Protein AF-A0A6C0HI43-F1 (afdb_monomer_lite)

Radius of gyration: 35.62 Å; chains: 1; bounding box: 71×41×95 Å

Sequence (185 aa):
MAVFVTTENQVILWRMLQQHPQFYNMEFSQKNELFRKTIEAIYFENEHVQLNYQQLIELNKKTIRGILDRVIQPMNKIVVESSEDRSVREFREREEVYQKMTKKPDLPDAKKMFEEPVVDDDVITNMEERLLQYQSQRSLDISNIEIQQNQHNQDKNQNQSMVEEMMKKIQELEQRVAALETNLN

Foldseek 3Di:
DDDLPDPVNLVVLLVVQCVDPLLVPDDPVVNVVLLVVLSVVLCVVCVDDPDDPVRSVVSSVVSSVVSVCVSPVVVPPPPPDDPVRVVVVVVVVVVVVVCVVPDDPPDDDPCVVPDDPPDPPDDPPCPVVVVVVVVVVVVVVVVVVVVVVVVVVVVVVVVVVVVVVVVVVVVVVVVVVVVVVVVVD

Secondary structure (DSSP, 8-state):
-B-TT-HHHHHHHHHHHHTSHHHHTS-HHHHHHHHHHHHHHHHHHTTT--B-HHHHHHHHHHHHHHHHHHHHGGGG------HHHHHHHHHHHHHHHHHHHHSPP----HHHHH------S---TTHHHHHHHHHHHHHHHHHHHHHHHHHHHHHHHHHHHHHHHHHHHHHHHHHHHHHHHHT--

Structure (mmCIF, N/CA/C/O backbone):
data_AF-A0A6C0HI43-F1
#
_entry.id   AF-A0A6C0HI43-F1
#
loop_
_atom_site.group_PDB
_atom_site.id
_atom_site.type_symbol
_atom_site.label_atom_id
_atom_site.label_alt_id
_atom_site.label_comp_id
_atom_site.label_asym_id
_atom_site.label_entity_id
_atom_site.label_seq_id
_atom_site.pdbx_PDB_ins_code
_atom_site.Cartn_x
_atom_site.Cartn_y
_atom_site.Cartn_z
_atom_site.occupancy
_atom_site.B_iso_or_equiv
_atom_site.auth_seq_id
_atom_site.auth_comp_id
_atom_site.auth_asym_id
_atom_site.auth_atom_id
_atom_site.pdbx_PDB_model_num
ATOM 1 N N . MET A 1 1 ? -36.933 10.613 18.707 1.00 52.09 1 MET A N 1
ATOM 2 C CA . MET A 1 1 ? -35.935 9.601 19.118 1.00 52.09 1 MET A CA 1
ATOM 3 C C . MET A 1 1 ? -35.391 8.975 17.854 1.00 52.09 1 MET A C 1
ATOM 5 O O . MET A 1 1 ? -36.195 8.650 16.989 1.00 52.09 1 MET A O 1
ATOM 9 N N . ALA A 1 2 ? -34.071 8.899 17.699 1.00 58.28 2 ALA A N 1
ATOM 10 C CA . ALA A 1 2 ? -33.460 8.384 16.479 1.00 58.28 2 ALA A CA 1
ATOM 11 C C . ALA A 1 2 ? -32.896 6.983 16.733 1.00 58.28 2 ALA A C 1
ATOM 13 O O . ALA A 1 2 ? -32.258 6.744 17.756 1.00 58.28 2 ALA A O 1
ATOM 14 N N . VAL A 1 3 ? -33.154 6.061 15.809 1.00 67.19 3 VAL A N 1
ATOM 15 C CA . VAL A 1 3 ? -32.629 4.693 15.860 1.00 67.19 3 VAL A CA 1
ATOM 16 C C . VAL A 1 3 ? -31.458 4.596 14.888 1.00 67.19 3 VAL A C 1
ATOM 18 O O . VAL A 1 3 ? -31.553 5.041 13.741 1.00 67.19 3 VAL A O 1
ATOM 21 N N . PHE A 1 4 ? -30.354 4.001 15.339 1.00 68.88 4 PHE A N 1
ATOM 22 C CA . PHE A 1 4 ? -29.120 3.878 14.559 1.00 68.88 4 PHE A CA 1
ATOM 23 C C . PHE A 1 4 ? -29.308 3.112 13.236 1.00 68.88 4 PHE A C 1
ATOM 25 O O . PHE A 1 4 ? -28.716 3.470 12.220 1.00 68.88 4 PHE A O 1
ATOM 32 N N . VAL A 1 5 ? -30.198 2.116 13.222 1.00 70.31 5 VAL A N 1
ATOM 33 C CA . VAL A 1 5 ? -30.453 1.220 12.076 1.00 70.31 5 VAL A CA 1
ATOM 34 C C . VAL A 1 5 ? -31.495 1.780 11.097 1.00 70.31 5 VAL A C 1
ATOM 36 O O . VAL A 1 5 ? -31.960 1.074 10.211 1.00 70.31 5 VAL A O 1
ATOM 39 N N . THR A 1 6 ? -31.882 3.051 11.204 1.00 80.12 6 THR A N 1
ATOM 40 C CA . THR A 1 6 ? -32.793 3.644 10.211 1.00 80.12 6 THR A CA 1
ATOM 41 C C . THR A 1 6 ? -32.180 3.629 8.810 1.00 80.12 6 THR A C 1
ATOM 43 O O . THR A 1 6 ? -30.989 3.886 8.630 1.00 80.12 6 THR A O 1
ATOM 46 N N . THR A 1 7 ? -33.007 3.358 7.797 1.00 81.38 7 THR A N 1
ATOM 47 C CA . THR A 1 7 ? -32.584 3.331 6.387 1.00 81.38 7 THR A CA 1
ATOM 48 C C . THR A 1 7 ? -31.938 4.652 5.972 1.00 81.38 7 THR A C 1
ATOM 50 O O . THR A 1 7 ? -30.924 4.657 5.283 1.00 81.38 7 THR A O 1
ATOM 53 N N . GLU A 1 8 ? -32.473 5.774 6.451 1.00 83.38 8 GLU A N 1
ATOM 54 C CA . GLU A 1 8 ? -31.925 7.108 6.201 1.00 83.38 8 GLU A CA 1
ATOM 55 C C . GLU A 1 8 ? -30.497 7.258 6.747 1.00 83.38 8 GLU A C 1
ATOM 57 O O . GLU A 1 8 ? -29.595 7.679 6.022 1.00 83.38 8 GLU A O 1
ATOM 62 N N . ASN A 1 9 ? -30.254 6.824 7.989 1.00 83.69 9 ASN A N 1
ATOM 63 C CA . ASN A 1 9 ? -28.929 6.879 8.598 1.00 83.69 9 ASN A CA 1
ATOM 64 C C . ASN A 1 9 ? -27.923 5.970 7.875 1.00 83.69 9 ASN A C 1
ATOM 66 O O . ASN A 1 9 ? -26.792 6.374 7.611 1.00 83.69 9 ASN A O 1
ATOM 70 N N . GLN A 1 10 ? -28.343 4.765 7.484 1.00 84.25 10 GLN A N 1
ATOM 71 C CA . GLN A 1 10 ? -27.493 3.843 6.727 1.00 84.25 10 GLN A CA 1
ATOM 72 C C . GLN A 1 10 ? -27.122 4.392 5.345 1.00 84.25 10 GLN A C 1
ATOM 74 O O . GLN A 1 10 ? -25.977 4.247 4.922 1.00 84.25 10 GLN A O 1
ATOM 79 N N . VAL A 1 11 ? -28.049 5.069 4.659 1.00 86.81 11 VAL A N 1
ATOM 80 C CA . VAL A 1 11 ? -27.774 5.731 3.373 1.00 86.81 11 VAL A CA 1
ATOM 81 C C . VAL A 1 11 ? -26.767 6.869 3.545 1.00 86.81 11 VAL A C 1
ATOM 83 O O . VAL A 1 11 ? -25.867 7.019 2.716 1.00 86.81 11 VAL A O 1
ATOM 86 N N . ILE A 1 12 ? -26.877 7.647 4.626 1.00 87.75 12 ILE A N 1
ATOM 87 C CA . ILE A 1 12 ? -25.911 8.702 4.954 1.00 87.75 12 ILE A CA 1
ATOM 88 C C . ILE A 1 12 ? -24.525 8.098 5.199 1.00 87.75 12 ILE A C 1
ATOM 90 O O . ILE A 1 12 ? -23.555 8.542 4.586 1.00 87.75 12 ILE A O 1
ATOM 94 N N . LEU A 1 13 ? -24.434 7.062 6.037 1.00 87.44 13 LEU A N 1
ATOM 95 C CA . LEU A 1 13 ? -23.182 6.358 6.322 1.00 87.44 13 LEU A CA 1
ATOM 96 C C . LEU A 1 13 ? -22.557 5.783 5.051 1.00 87.44 13 LEU A C 1
ATOM 98 O O . LEU A 1 13 ? -21.366 5.968 4.807 1.00 87.44 13 LEU A O 1
ATOM 102 N N . TRP A 1 14 ? -23.368 5.145 4.209 1.00 88.62 14 TRP A N 1
ATOM 103 C CA . TRP A 1 14 ? -22.923 4.605 2.932 1.00 88.62 14 TRP A CA 1
ATOM 104 C C . TRP A 1 14 ? -22.370 5.705 2.024 1.00 88.62 14 TRP A C 1
ATOM 106 O O . TRP A 1 14 ? -21.266 5.577 1.504 1.00 88.62 14 TRP A O 1
ATOM 116 N N . ARG A 1 15 ? -23.086 6.827 1.878 1.00 88.94 15 ARG A N 1
ATOM 117 C CA . ARG A 1 15 ? -22.625 7.970 1.077 1.00 88.94 15 ARG A CA 1
ATOM 118 C C . ARG A 1 15 ? -21.325 8.563 1.625 1.00 88.94 15 ARG A C 1
ATOM 120 O O . ARG A 1 15 ? -20.444 8.878 0.832 1.00 88.94 15 ARG A O 1
ATOM 127 N N . MET A 1 16 ? -21.193 8.699 2.945 1.00 86.44 16 MET A N 1
ATOM 128 C CA . MET A 1 16 ? -19.971 9.205 3.582 1.00 86.44 16 MET A CA 1
ATOM 129 C C . MET A 1 16 ? -18.777 8.280 3.330 1.00 86.44 16 MET A C 1
ATOM 131 O O . MET A 1 16 ? -17.695 8.749 2.997 1.00 86.44 16 MET A O 1
ATOM 135 N N . LEU A 1 17 ? -18.969 6.963 3.408 1.00 86.81 17 LEU A N 1
ATOM 136 C CA . LEU A 1 17 ? -17.907 5.998 3.118 1.00 86.81 17 LEU A CA 1
ATOM 137 C C . LEU A 1 17 ? -17.462 6.047 1.654 1.00 86.81 17 LEU A C 1
ATOM 139 O O . LEU A 1 17 ? -16.269 5.973 1.381 1.00 86.81 17 LEU A O 1
ATOM 143 N N . GLN A 1 18 ? -18.390 6.242 0.714 1.00 86.19 18 GLN A N 1
ATOM 144 C CA . GLN A 1 18 ? -18.070 6.371 -0.715 1.00 86.19 18 GLN A CA 1
ATOM 145 C C . GLN A 1 18 ? -17.223 7.613 -1.042 1.00 86.19 18 GLN A C 1
ATOM 147 O O . GLN A 1 18 ? -16.586 7.644 -2.090 1.00 86.19 18 GLN A O 1
ATOM 152 N N . GLN A 1 19 ? -17.179 8.623 -0.165 1.00 87.12 19 GLN A N 1
ATOM 153 C CA . GLN A 1 19 ? -16.298 9.786 -0.339 1.00 87.12 19 GLN A CA 1
ATOM 154 C C . GLN A 1 19 ? -14.826 9.465 -0.044 1.00 87.12 19 GLN A C 1
ATOM 156 O O . GLN A 1 19 ? -13.944 10.215 -0.457 1.00 87.12 19 GLN A O 1
ATOM 161 N N . HIS A 1 20 ? -14.537 8.359 0.650 1.00 84.25 20 HIS A N 1
ATOM 162 C CA . HIS A 1 20 ? -13.168 7.953 0.944 1.00 84.25 20 HIS A CA 1
ATOM 163 C C . HIS A 1 20 ? -12.569 7.149 -0.224 1.00 84.25 20 HIS A C 1
ATOM 165 O O . HIS A 1 20 ? -13.087 6.075 -0.539 1.00 84.25 20 HIS A O 1
ATOM 171 N N . PRO A 1 21 ? -11.441 7.584 -0.826 1.00 81.31 21 PRO A N 1
ATOM 172 C CA . PRO A 1 21 ? -10.869 6.942 -2.018 1.00 81.31 21 PRO A CA 1
ATOM 173 C C . PRO A 1 21 ? -10.561 5.451 -1.834 1.00 81.31 21 PRO A C 1
ATOM 175 O O . PRO A 1 21 ? -10.801 4.639 -2.722 1.00 81.31 21 PRO A O 1
ATOM 178 N N . GLN A 1 22 ? -10.065 5.075 -0.654 1.00 78.69 22 GLN A N 1
ATOM 179 C CA . GLN A 1 22 ? -9.714 3.690 -0.332 1.00 78.69 22 GLN A CA 1
ATOM 180 C C . GLN A 1 22 ? -10.943 2.781 -0.242 1.00 78.69 22 GLN A C 1
ATOM 182 O O . GLN A 1 22 ? -10.886 1.623 -0.646 1.00 78.69 22 GLN A O 1
ATOM 187 N N . PHE A 1 23 ? -12.066 3.313 0.246 1.00 83.44 23 PHE A N 1
ATOM 188 C CA . PHE A 1 23 ? -13.328 2.587 0.256 1.00 83.44 23 PHE A CA 1
ATOM 189 C C . PHE A 1 23 ? -13.935 2.558 -1.149 1.00 83.44 23 PHE A C 1
ATOM 191 O O . PHE A 1 23 ? -14.381 1.505 -1.583 1.00 83.44 23 PHE A O 1
ATOM 198 N N . TYR A 1 24 ? -13.891 3.665 -1.900 1.00 83.69 24 TYR A N 1
ATOM 199 C CA . TYR A 1 24 ? -14.420 3.758 -3.266 1.00 83.69 24 TYR A CA 1
ATOM 200 C C . TYR A 1 24 ? -13.747 2.792 -4.253 1.00 83.69 24 TYR A C 1
ATOM 202 O O . TYR A 1 24 ? -14.429 2.215 -5.097 1.00 83.69 24 TYR A O 1
ATOM 210 N N . ASN A 1 25 ? -12.443 2.551 -4.127 1.00 83.19 25 ASN A N 1
ATOM 211 C CA . ASN A 1 25 ? -11.703 1.679 -5.047 1.00 83.19 25 ASN A CA 1
ATOM 212 C C . ASN A 1 25 ? -11.914 0.172 -4.798 1.00 83.19 25 ASN A C 1
ATOM 214 O O . ASN A 1 25 ? -11.452 -0.649 -5.585 1.00 83.19 25 ASN A O 1
ATOM 218 N N . MET A 1 26 ? -12.604 -0.206 -3.720 1.00 79.50 26 MET A N 1
ATOM 219 C CA . MET A 1 26 ? -12.852 -1.605 -3.365 1.00 79.50 26 MET A CA 1
ATOM 220 C C . MET A 1 26 ? -13.967 -2.240 -4.220 1.00 79.50 26 MET A C 1
ATOM 222 O O . MET A 1 26 ? -14.862 -1.556 -4.727 1.00 79.50 26 MET A O 1
ATOM 226 N N . GLU A 1 27 ? -13.943 -3.563 -4.368 1.00 86.88 27 GLU A N 1
ATOM 227 C CA . GLU A 1 27 ? -14.982 -4.320 -5.072 1.00 86.88 27 GLU A CA 1
ATOM 228 C C . GLU A 1 27 ? -16.333 -4.247 -4.320 1.00 86.88 27 GLU A C 1
ATOM 230 O O . GLU A 1 27 ? -16.389 -4.084 -3.097 1.00 86.88 27 GLU A O 1
ATOM 235 N N . PHE A 1 28 ? -17.449 -4.271 -5.057 1.00 83.31 28 PHE A N 1
ATOM 236 C CA . PHE A 1 28 ? -18.779 -4.001 -4.498 1.00 83.31 28 PHE A CA 1
ATOM 237 C C . PHE A 1 28 ? -19.224 -5.053 -3.472 1.00 83.31 28 PHE A C 1
ATOM 239 O O . PHE A 1 28 ? -19.821 -4.686 -2.455 1.00 83.31 28 PHE A O 1
ATOM 246 N N . SER A 1 29 ? -18.909 -6.333 -3.689 1.00 82.19 29 SER A N 1
ATOM 247 C CA . SER A 1 29 ? -19.201 -7.395 -2.721 1.00 82.19 29 SER A CA 1
ATOM 248 C C . SER A 1 29 ? -18.448 -7.167 -1.409 1.00 82.19 29 SER A C 1
ATOM 250 O O . SER A 1 29 ? -19.057 -7.195 -0.338 1.00 82.19 29 SER A O 1
ATOM 252 N N . GLN A 1 30 ? -17.156 -6.837 -1.480 1.00 82.69 30 GLN A N 1
ATOM 253 C CA . GLN A 1 30 ? -16.332 -6.553 -0.297 1.00 82.69 30 GLN A CA 1
ATOM 254 C C . GLN A 1 30 ? -16.825 -5.330 0.496 1.00 82.69 30 GLN A C 1
ATOM 256 O O . GLN A 1 30 ? -16.916 -5.383 1.725 1.00 82.69 30 GLN A O 1
ATOM 261 N N . LYS A 1 31 ? -17.214 -4.247 -0.192 1.00 86.75 31 LYS A N 1
ATOM 262 C CA . LYS A 1 31 ? -17.802 -3.046 0.435 1.00 86.75 31 LYS A CA 1
ATOM 263 C C . LYS A 1 31 ? -19.064 -3.376 1.227 1.00 86.75 31 LYS A C 1
ATOM 265 O O . LYS A 1 31 ? -19.203 -2.951 2.375 1.00 86.75 31 LYS A O 1
ATOM 270 N N . ASN A 1 32 ? -19.983 -4.123 0.612 1.00 86.50 32 ASN A N 1
ATOM 271 C CA . ASN A 1 32 ? -21.242 -4.509 1.246 1.00 86.50 32 ASN A CA 1
ATOM 272 C C . ASN A 1 32 ? -21.014 -5.427 2.440 1.00 86.50 32 ASN A C 1
ATOM 274 O O . ASN A 1 32 ? -21.642 -5.241 3.479 1.00 86.50 32 ASN A O 1
ATOM 278 N N . GLU A 1 33 ? -20.111 -6.397 2.311 1.00 86.69 33 GLU A N 1
ATOM 279 C CA . GLU A 1 33 ? -19.804 -7.324 3.393 1.00 86.69 33 GLU A CA 1
ATOM 280 C C . GLU A 1 33 ? -19.195 -6.594 4.600 1.00 86.69 33 GLU A C 1
ATOM 282 O O . GLU A 1 33 ? -19.649 -6.788 5.730 1.00 86.69 33 GLU A O 1
ATOM 287 N N . LEU A 1 34 ? -18.224 -5.702 4.370 1.00 85.94 34 LEU A N 1
ATOM 288 C CA . LEU A 1 34 ? -17.606 -4.892 5.424 1.00 85.94 34 LEU A CA 1
ATOM 289 C C . LEU A 1 34 ? -18.609 -3.963 6.100 1.00 85.94 34 LEU A C 1
ATOM 291 O O . LEU A 1 34 ? -18.644 -3.886 7.331 1.00 85.94 34 LEU A O 1
ATOM 295 N N . PHE A 1 35 ? -19.425 -3.268 5.310 1.00 89.12 35 PHE A N 1
ATOM 296 C CA . PHE A 1 35 ? -20.447 -2.377 5.837 1.00 89.12 35 PHE A CA 1
ATOM 297 C C . PHE A 1 35 ? -21.464 -3.149 6.674 1.00 89.12 35 PHE A C 1
ATOM 299 O O . PHE A 1 35 ? -21.677 -2.808 7.835 1.00 89.12 35 PHE A O 1
ATOM 306 N N . ARG A 1 36 ? -22.014 -4.245 6.134 1.00 87.75 36 ARG A N 1
ATOM 307 C CA . ARG A 1 36 ? -22.979 -5.097 6.834 1.00 87.75 36 ARG A CA 1
ATOM 308 C C . ARG A 1 36 ? -22.413 -5.611 8.154 1.00 87.75 36 ARG A C 1
ATOM 310 O O . ARG A 1 36 ? -23.020 -5.368 9.189 1.00 87.75 36 ARG A O 1
ATOM 317 N N . LYS A 1 37 ? -21.235 -6.246 8.136 1.00 87.00 37 LYS A N 1
ATOM 318 C CA . LYS A 1 37 ? -20.588 -6.787 9.345 1.00 87.00 37 LYS A CA 1
ATOM 319 C C . LYS A 1 37 ? -20.340 -5.716 10.405 1.00 87.00 37 LYS A C 1
ATOM 321 O O . LYS A 1 37 ? -20.416 -5.993 11.597 1.00 87.00 37 LYS A O 1
ATOM 326 N N . THR A 1 38 ? -20.001 -4.499 9.985 1.00 84.69 38 THR A N 1
ATOM 327 C CA . THR A 1 38 ? -19.673 -3.418 10.921 1.00 84.69 38 THR A CA 1
ATOM 328 C C . THR A 1 38 ? -20.926 -2.777 11.511 1.00 84.69 38 THR A C 1
ATOM 330 O O . THR A 1 38 ? -20.965 -2.534 12.712 1.00 84.69 38 THR A O 1
ATOM 333 N N . ILE A 1 39 ? -21.969 -2.569 10.703 1.00 84.75 39 ILE A N 1
ATOM 334 C CA . ILE A 1 39 ? -23.280 -2.109 11.185 1.00 84.75 39 ILE A CA 1
ATOM 335 C C . ILE A 1 39 ? -23.901 -3.139 12.127 1.00 84.75 39 ILE A C 1
ATOM 337 O O . ILE A 1 39 ? -24.409 -2.762 13.176 1.00 84.75 39 ILE A O 1
ATOM 341 N N . GLU A 1 40 ? -23.821 -4.424 11.785 1.00 85.31 40 GLU A N 1
ATOM 342 C CA . GLU A 1 40 ? -24.324 -5.527 12.604 1.00 85.31 40 GLU A CA 1
ATOM 343 C C . GLU A 1 40 ? -23.612 -5.586 13.963 1.00 85.31 40 GLU A C 1
ATOM 345 O O . GLU A 1 40 ? -24.272 -5.596 14.998 1.00 85.31 40 GLU A O 1
ATOM 350 N N . ALA A 1 41 ? -22.277 -5.499 13.983 1.00 84.31 41 ALA A N 1
ATOM 351 C CA . ALA A 1 41 ? -21.510 -5.440 15.229 1.00 84.31 41 ALA A CA 1
ATOM 352 C C . ALA A 1 41 ? -21.905 -4.241 16.110 1.00 84.31 41 ALA A C 1
ATOM 354 O O . ALA A 1 41 ? -22.135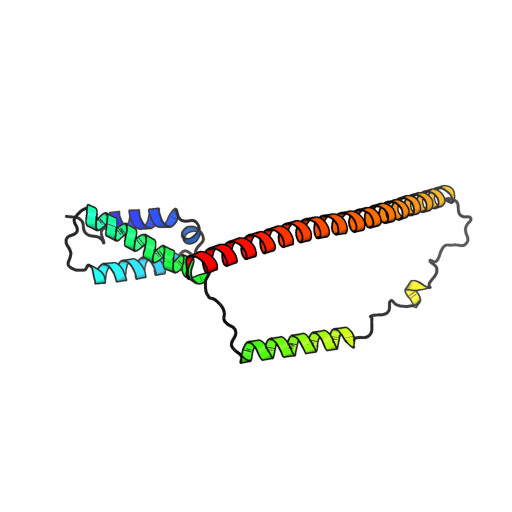 -4.390 17.307 1.00 84.31 41 ALA A O 1
ATOM 355 N N . ILE A 1 42 ? -22.030 -3.052 15.517 1.00 82.06 42 ILE A N 1
ATOM 356 C CA . ILE A 1 42 ? -22.371 -1.830 16.257 1.00 82.06 42 ILE A CA 1
ATOM 357 C C . ILE A 1 42 ? -23.830 -1.845 16.722 1.00 82.06 42 ILE A C 1
ATOM 359 O O . ILE A 1 42 ? -24.141 -1.296 17.778 1.00 82.06 42 ILE A O 1
ATOM 363 N N . TYR A 1 43 ? -24.720 -2.486 15.967 1.00 81.81 43 TYR A N 1
ATOM 364 C CA . TYR A 1 43 ? -26.101 -2.688 16.374 1.00 81.81 43 TYR A CA 1
ATOM 365 C C . TYR A 1 43 ? -26.199 -3.592 17.602 1.00 81.81 43 TYR A C 1
ATOM 367 O O . TYR A 1 43 ? -26.826 -3.183 18.575 1.00 81.81 43 TYR A O 1
ATOM 375 N N . PHE A 1 44 ? -25.526 -4.747 17.603 1.00 79.31 44 PHE A N 1
ATOM 376 C CA . PHE A 1 44 ? -25.483 -5.629 18.774 1.00 79.31 44 PHE A CA 1
ATOM 377 C C . PHE A 1 44 ? -24.862 -4.942 19.998 1.00 79.31 44 PHE A C 1
ATOM 379 O O . PHE A 1 44 ? -25.333 -5.119 21.116 1.00 79.31 44 PHE A O 1
ATOM 386 N N . GLU A 1 45 ? -23.853 -4.086 19.802 1.00 79.19 45 GLU A N 1
ATOM 387 C CA . GLU A 1 45 ? -23.283 -3.278 20.891 1.00 79.19 45 GLU A CA 1
ATOM 388 C C . GLU A 1 45 ? -24.276 -2.254 21.483 1.00 79.19 45 GLU A C 1
ATOM 390 O O . GLU A 1 45 ? -24.081 -1.806 22.612 1.00 79.19 45 GLU A O 1
ATOM 395 N N . ASN A 1 46 ? -25.316 -1.847 20.743 1.00 74.00 46 ASN A N 1
ATOM 396 C CA . ASN A 1 46 ? -26.196 -0.723 21.097 1.00 74.00 46 ASN A CA 1
ATOM 397 C C . ASN A 1 46 ? -27.697 -1.066 21.023 1.00 74.00 46 ASN A C 1
ATOM 399 O O . ASN A 1 46 ? -28.531 -0.163 20.919 1.00 74.00 46 ASN A O 1
ATOM 403 N N . GLU A 1 47 ? -28.052 -2.351 21.105 1.00 66.25 47 GLU A N 1
ATOM 404 C CA . GLU A 1 47 ? -29.387 -2.905 20.809 1.00 66.25 47 GLU A CA 1
ATOM 405 C C . GLU A 1 47 ? -30.530 -2.295 21.654 1.00 66.25 47 GLU A C 1
ATOM 407 O O . GLU A 1 47 ? -31.697 -2.322 21.259 1.00 66.25 47 GLU A O 1
ATOM 412 N N . HIS A 1 48 ? -30.208 -1.665 22.790 1.00 61.91 48 HIS A N 1
ATOM 413 C CA . HIS A 1 48 ? -31.187 -1.134 23.748 1.00 61.91 48 HIS A CA 1
ATOM 414 C C . HIS A 1 48 ? -31.059 0.366 24.054 1.00 61.91 48 HIS A C 1
ATOM 416 O O . HIS A 1 48 ? -31.673 0.855 25.004 1.00 61.91 48 HIS A O 1
ATOM 422 N N . VAL A 1 49 ? -30.296 1.129 23.264 1.00 65.56 49 VAL A N 1
ATOM 423 C CA . VAL A 1 49 ? -30.086 2.561 23.530 1.00 65.56 49 VAL A CA 1
ATOM 424 C C . VAL A 1 49 ? -30.977 3.413 22.627 1.00 65.56 49 VAL A C 1
ATOM 426 O O . VAL A 1 49 ? -30.803 3.462 21.411 1.00 65.56 49 VAL A O 1
ATOM 429 N N . GLN A 1 50 ? -31.920 4.148 23.221 1.00 66.56 50 GLN A N 1
ATOM 430 C CA . GLN A 1 50 ? -32.559 5.266 22.527 1.00 66.56 50 GLN A CA 1
ATOM 431 C C . GLN A 1 50 ? -31.550 6.407 22.428 1.00 66.56 50 GLN A C 1
ATOM 433 O O . GLN A 1 50 ? -31.255 7.084 23.411 1.00 66.56 50 GLN A O 1
ATOM 438 N N . LEU A 1 51 ? -30.992 6.596 21.236 1.00 69.38 51 LEU A N 1
ATOM 439 C CA . LEU A 1 51 ? -29.916 7.551 21.030 1.00 69.38 51 LEU A CA 1
ATOM 440 C C . LEU A 1 51 ? -30.473 8.973 20.909 1.00 69.38 51 LEU A C 1
ATOM 442 O O . LEU A 1 51 ? -31.394 9.262 20.133 1.00 69.38 51 LEU A O 1
ATOM 446 N N . ASN A 1 52 ? -29.864 9.885 21.662 1.00 80.50 52 ASN A N 1
ATOM 447 C CA . ASN A 1 52 ? -29.938 11.311 21.380 1.00 80.50 52 ASN A CA 1
ATOM 448 C C . ASN A 1 52 ? -29.229 11.596 20.041 1.00 80.50 52 ASN A C 1
ATOM 450 O O . ASN A 1 52 ? -28.292 10.897 19.661 1.00 80.50 52 ASN A O 1
ATOM 454 N N . TYR A 1 53 ? -29.627 12.654 19.339 1.00 81.31 53 TYR A N 1
ATOM 455 C CA . TYR A 1 53 ? -29.050 13.055 18.055 1.00 81.31 53 TYR A CA 1
ATOM 456 C C . TYR A 1 53 ? -27.516 13.194 18.097 1.00 81.31 53 TYR A C 1
ATOM 458 O O . TYR A 1 53 ? -26.824 12.745 17.190 1.00 81.31 53 TYR A O 1
ATOM 466 N N . GLN A 1 54 ? -26.966 13.733 19.189 1.00 82.50 54 GLN A N 1
ATOM 467 C CA . GLN A 1 54 ? -25.511 13.821 19.385 1.00 82.50 54 GLN A CA 1
ATOM 468 C C . GLN A 1 54 ? -24.850 12.443 19.529 1.00 82.50 54 GLN A C 1
ATOM 470 O O . GLN A 1 54 ? -23.800 12.189 18.947 1.00 82.50 54 GLN A O 1
ATOM 475 N N . GLN A 1 55 ? -25.489 11.526 20.257 1.00 81.50 55 GLN A N 1
ATOM 476 C CA . GLN A 1 55 ? -24.987 10.163 20.431 1.00 81.50 55 GLN A CA 1
ATOM 477 C C . GLN A 1 55 ? -25.049 9.380 19.117 1.00 81.50 55 GLN A C 1
ATOM 479 O O . GLN A 1 55 ? -24.141 8.609 18.828 1.00 81.50 55 GLN A O 1
ATOM 484 N N . LEU A 1 56 ? -26.072 9.627 18.290 1.00 83.12 56 LEU A N 1
ATOM 485 C CA . LEU A 1 56 ? -26.180 9.065 16.946 1.00 83.12 56 LEU A CA 1
ATOM 486 C C . LEU A 1 56 ? -25.026 9.530 16.048 1.00 83.12 56 LEU A C 1
ATOM 488 O O . LEU A 1 56 ? -24.416 8.715 15.361 1.00 83.12 56 LEU A O 1
ATOM 492 N N . ILE A 1 57 ? -24.697 10.825 16.078 1.00 83.81 57 ILE A N 1
ATOM 493 C CA . ILE A 1 57 ? -23.568 11.374 15.316 1.00 83.81 57 ILE A CA 1
ATOM 494 C C . ILE A 1 57 ? -22.247 10.736 15.761 1.00 83.81 57 ILE A C 1
ATOM 496 O O . ILE A 1 57 ? -21.442 10.350 14.914 1.00 83.81 57 ILE A O 1
ATOM 500 N N . GLU A 1 58 ? -22.016 10.601 17.066 1.00 84.88 58 GLU A N 1
ATOM 501 C CA . GLU A 1 58 ? -20.803 9.954 17.578 1.00 84.88 58 GLU A CA 1
ATOM 502 C C . GLU A 1 58 ? -20.735 8.470 17.191 1.00 84.88 58 GLU A C 1
ATOM 504 O O . GLU A 1 58 ? -19.683 7.995 16.755 1.00 84.88 58 GLU A O 1
ATOM 509 N N . LEU A 1 59 ? -21.862 7.751 17.230 1.00 85.31 59 LEU A N 1
ATOM 510 C CA . LEU A 1 59 ? -21.931 6.368 16.753 1.00 85.31 59 LEU A CA 1
ATOM 511 C C . LEU A 1 59 ? -21.614 6.267 15.258 1.00 85.31 59 LEU A C 1
ATOM 513 O O . LEU A 1 59 ? -20.858 5.392 14.836 1.00 85.31 59 LEU A O 1
ATOM 517 N N . ASN A 1 60 ? -22.150 7.184 14.454 1.00 86.94 60 ASN A N 1
ATOM 518 C CA . ASN A 1 60 ? -21.888 7.247 13.021 1.00 86.94 60 ASN A CA 1
ATOM 519 C C . ASN A 1 60 ? -20.399 7.481 12.735 1.00 86.94 60 ASN A C 1
ATOM 521 O O . ASN A 1 60 ? -19.809 6.781 11.912 1.00 86.94 60 ASN A O 1
ATOM 525 N N . LYS A 1 61 ? -19.757 8.404 13.464 1.00 88.06 61 LYS A N 1
ATOM 526 C CA . LYS A 1 61 ? -18.307 8.637 13.370 1.00 88.06 61 LYS A CA 1
ATOM 527 C C . LYS A 1 61 ? -17.506 7.398 13.774 1.00 88.06 61 LYS A C 1
ATOM 529 O O . LYS A 1 61 ? -16.567 7.038 13.063 1.00 88.06 61 LYS A O 1
ATOM 534 N N . LYS A 1 62 ? -17.877 6.727 14.875 1.00 86.31 62 LYS A N 1
ATOM 535 C CA . LYS A 1 62 ? -17.249 5.468 15.327 1.00 86.31 62 LYS A CA 1
ATOM 536 C C . LYS A 1 62 ? -17.364 4.385 14.252 1.00 86.31 62 LYS A C 1
ATOM 538 O O . LYS A 1 62 ? -16.384 3.710 13.959 1.00 86.31 62 LYS A O 1
ATOM 543 N N . THR A 1 63 ? -18.534 4.273 13.627 1.00 86.06 63 THR A N 1
ATOM 544 C CA . THR A 1 63 ? -18.815 3.319 12.546 1.00 86.06 63 THR A CA 1
ATOM 545 C C . THR A 1 63 ? -17.915 3.553 11.342 1.00 86.06 63 THR A C 1
ATOM 547 O O . THR A 1 63 ? -17.258 2.627 10.873 1.00 86.06 63 THR A O 1
ATOM 550 N N . ILE A 1 64 ? -17.841 4.800 10.871 1.00 87.06 64 ILE A N 1
ATOM 551 C CA . ILE A 1 64 ? -17.010 5.168 9.721 1.00 87.06 64 ILE A CA 1
ATOM 552 C C . ILE A 1 64 ? -15.535 4.893 10.021 1.00 87.06 64 ILE A C 1
ATOM 554 O O . ILE A 1 64 ? -14.866 4.264 9.206 1.00 87.06 64 ILE A O 1
ATOM 558 N N . ARG A 1 65 ? -15.040 5.279 11.206 1.00 86.75 65 ARG A N 1
ATOM 559 C CA . ARG A 1 65 ? -13.662 4.973 11.626 1.00 86.75 65 ARG A CA 1
ATOM 560 C C . ARG A 1 65 ? -13.395 3.473 11.663 1.00 86.75 65 ARG A C 1
ATOM 562 O O . ARG A 1 65 ? -12.424 3.035 11.070 1.00 86.75 65 ARG A O 1
ATOM 569 N N . GLY A 1 66 ? -14.284 2.682 12.263 1.00 84.25 66 GLY A N 1
ATOM 570 C CA . GLY A 1 66 ? -14.119 1.229 12.337 1.00 84.25 66 GLY A CA 1
ATOM 571 C C . GLY A 1 66 ? -14.059 0.553 10.964 1.00 84.25 66 GLY A C 1
ATOM 572 O O . GLY A 1 66 ? -13.309 -0.404 10.781 1.00 84.25 66 GLY A O 1
ATOM 573 N N . ILE A 1 67 ? -14.811 1.060 9.982 1.00 85.19 67 ILE A N 1
ATOM 574 C CA . ILE A 1 67 ? -14.737 0.579 8.595 1.00 85.19 67 ILE A CA 1
ATOM 575 C C . ILE A 1 67 ? -13.416 1.010 7.954 1.00 85.19 67 ILE A C 1
ATOM 577 O O . ILE A 1 67 ? -12.730 0.177 7.369 1.00 85.19 67 ILE A O 1
ATOM 581 N N . LEU A 1 68 ? -13.032 2.280 8.086 1.00 84.25 68 LEU A N 1
ATOM 582 C CA . LEU A 1 68 ? -11.797 2.803 7.500 1.00 84.25 68 LEU A CA 1
ATOM 583 C C . LEU A 1 68 ? -10.545 2.151 8.092 1.00 84.25 68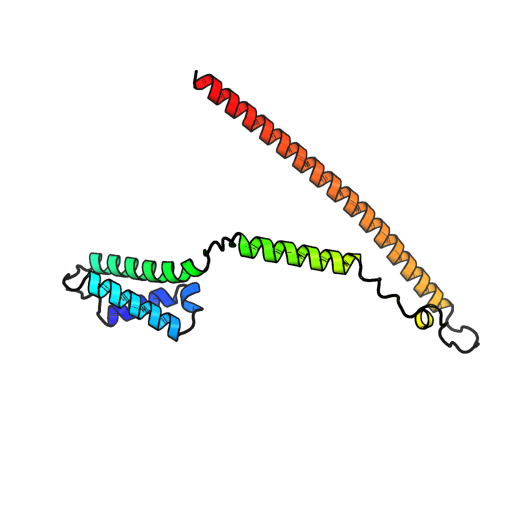 LEU A C 1
ATOM 585 O O . LEU A 1 68 ? -9.651 1.790 7.338 1.00 84.25 68 LEU A O 1
ATOM 589 N N . ASP A 1 69 ? -10.499 1.906 9.399 1.00 83.31 69 ASP A N 1
ATOM 590 C CA . ASP A 1 69 ? -9.379 1.223 10.050 1.00 83.31 69 ASP A CA 1
ATOM 591 C C . ASP A 1 69 ? -9.198 -0.190 9.484 1.00 83.31 69 ASP A C 1
ATOM 593 O O . ASP A 1 69 ? -8.077 -0.611 9.212 1.00 83.31 69 ASP A O 1
ATOM 597 N N . ARG A 1 70 ? -10.294 -0.910 9.214 1.00 79.06 70 ARG A N 1
ATOM 598 C CA . ARG A 1 70 ? -10.252 -2.236 8.571 1.00 79.06 70 ARG A CA 1
ATOM 599 C C . ARG A 1 70 ? -9.828 -2.169 7.101 1.00 79.06 70 ARG A C 1
ATOM 601 O O . ARG A 1 70 ? -9.214 -3.112 6.613 1.00 79.06 70 ARG A O 1
ATOM 608 N N . VAL A 1 71 ? -10.141 -1.074 6.407 1.00 76.81 71 VAL A N 1
ATOM 609 C CA . VAL A 1 71 ? -9.737 -0.818 5.012 1.00 76.81 71 VAL A CA 1
ATOM 610 C C . VAL A 1 71 ? -8.263 -0.397 4.915 1.00 76.81 71 VAL A C 1
ATOM 612 O O . VAL A 1 71 ? -7.603 -0.726 3.934 1.00 76.81 71 VAL A O 1
ATOM 615 N N . ILE A 1 72 ? -7.728 0.284 5.934 1.00 66.31 72 ILE A N 1
ATOM 616 C CA . ILE A 1 72 ? -6.336 0.764 5.998 1.00 66.31 72 ILE A CA 1
ATOM 617 C C . ILE A 1 72 ? -5.385 -0.317 6.542 1.00 66.31 72 ILE A C 1
ATOM 619 O O . ILE A 1 72 ? -4.255 -0.444 6.069 1.00 66.31 72 ILE A O 1
ATOM 623 N N . GLN A 1 73 ? -5.837 -1.154 7.482 1.00 59.62 73 GLN A N 1
ATOM 624 C CA . GLN A 1 73 ? -5.030 -2.222 8.085 1.00 59.62 73 GLN A CA 1
ATOM 625 C C . GLN A 1 73 ? -4.424 -3.284 7.141 1.00 59.62 73 GLN A C 1
ATOM 627 O O . GLN A 1 73 ? -3.372 -3.809 7.515 1.00 59.62 73 GLN A O 1
ATOM 632 N N . PRO A 1 74 ? -4.940 -3.616 5.935 1.00 54.44 74 PRO A N 1
ATOM 633 C CA . PRO A 1 74 ? -4.219 -4.528 5.045 1.00 54.44 74 PRO A CA 1
ATOM 634 C C . PRO A 1 74 ? -2.859 -3.993 4.557 1.00 54.44 74 PRO A C 1
ATOM 636 O O . PRO A 1 74 ? -2.060 -4.795 4.084 1.00 54.44 74 PRO A O 1
ATOM 639 N N . MET A 1 75 ? -2.556 -2.693 4.699 1.00 49.31 75 MET A N 1
ATOM 640 C CA . MET A 1 75 ? -1.275 -2.100 4.268 1.00 49.31 75 MET A CA 1
ATOM 641 C C . MET A 1 75 ? -0.135 -2.217 5.296 1.00 49.31 75 MET A C 1
ATOM 643 O O . MET A 1 75 ? 1.022 -2.074 4.919 1.00 49.31 75 MET A O 1
ATOM 647 N N . ASN A 1 76 ? -0.427 -2.516 6.570 1.00 51.19 76 ASN A N 1
ATOM 648 C CA . ASN A 1 76 ? 0.578 -2.610 7.644 1.00 51.19 76 ASN A CA 1
ATOM 649 C C . ASN A 1 76 ? 0.733 -4.040 8.187 1.00 51.19 76 ASN A C 1
ATOM 651 O O . ASN A 1 76 ? 0.969 -4.245 9.378 1.00 51.19 76 ASN A O 1
ATOM 655 N N . LYS A 1 77 ? 0.630 -5.061 7.329 1.00 52.50 77 LYS A N 1
ATOM 656 C CA . LYS A 1 77 ? 1.242 -6.351 7.666 1.00 52.50 77 LYS A CA 1
ATOM 657 C C . LYS A 1 77 ? 2.753 -6.172 7.567 1.00 52.50 77 LYS A C 1
ATOM 659 O O . LYS A 1 77 ? 3.315 -6.263 6.482 1.00 52.50 77 LYS A O 1
ATOM 664 N N . ILE A 1 78 ? 3.408 -5.912 8.698 1.00 56.31 78 ILE A N 1
ATOM 665 C CA . ILE A 1 78 ? 4.847 -6.147 8.832 1.00 56.31 78 ILE A CA 1
ATOM 666 C C . ILE A 1 78 ? 5.022 -7.651 8.612 1.00 56.31 78 ILE A C 1
ATOM 668 O O . ILE A 1 78 ? 4.749 -8.454 9.503 1.00 56.31 78 ILE A O 1
ATOM 672 N N . VAL A 1 79 ? 5.368 -8.041 7.387 1.00 57.12 79 VAL A N 1
ATOM 673 C CA . VAL A 1 79 ? 5.733 -9.418 7.064 1.00 57.12 79 VAL A CA 1
ATOM 674 C C . VAL A 1 79 ? 7.099 -9.640 7.698 1.00 57.12 79 VAL A C 1
ATOM 676 O O . VAL A 1 79 ? 8.131 -9.333 7.112 1.00 57.12 79 VAL A O 1
ATOM 679 N N . VAL A 1 80 ? 7.100 -10.089 8.951 1.00 61.03 80 VAL A N 1
ATOM 680 C CA . VAL A 1 80 ? 8.300 -10.651 9.561 1.00 61.03 80 VAL A CA 1
ATOM 681 C C . VAL A 1 80 ? 8.454 -12.033 8.950 1.00 61.03 80 VAL A C 1
ATOM 683 O O . VAL A 1 80 ? 7.639 -12.918 9.205 1.00 61.03 80 VAL A O 1
ATOM 686 N N . GLU A 1 81 ? 9.449 -12.191 8.085 1.00 63.06 81 GLU A N 1
ATOM 687 C CA . GLU A 1 81 ? 9.810 -13.502 7.554 1.00 63.06 81 GLU A CA 1
ATOM 688 C C . GLU A 1 81 ? 10.135 -14.446 8.709 1.00 63.06 81 GLU A C 1
ATOM 690 O O . GLU A 1 81 ? 10.840 -14.071 9.654 1.00 63.06 81 GLU A O 1
ATOM 695 N N . SER A 1 82 ? 9.630 -15.679 8.634 1.00 76.12 82 SER A N 1
ATOM 696 C CA . SER A 1 82 ? 10.084 -16.730 9.537 1.00 76.12 82 SER A CA 1
ATOM 697 C C . SER A 1 82 ? 11.593 -16.926 9.362 1.00 76.12 82 SER A C 1
ATOM 699 O O . SER A 1 82 ? 12.144 -16.724 8.275 1.00 76.12 82 SER A O 1
ATOM 701 N N . SER A 1 83 ? 12.281 -17.370 10.417 1.00 73.31 83 SER A N 1
ATOM 702 C CA . SER A 1 83 ? 13.693 -17.767 10.319 1.00 73.31 83 SER A CA 1
ATOM 703 C C . SER A 1 83 ? 13.922 -18.803 9.209 1.00 73.31 83 SER A C 1
ATOM 705 O O . SER A 1 83 ? 14.994 -18.833 8.607 1.00 73.31 83 SER A O 1
ATOM 707 N N . GLU A 1 84 ? 12.919 -19.638 8.936 1.00 79.06 84 GLU A N 1
ATOM 708 C CA . GLU A 1 84 ? 12.948 -20.645 7.877 1.00 79.06 84 GLU A CA 1
ATOM 709 C C . GLU A 1 84 ? 12.875 -19.997 6.485 1.00 79.06 84 GLU A C 1
ATOM 711 O O . GLU A 1 84 ? 13.755 -20.237 5.656 1.00 79.06 84 GLU A O 1
ATOM 716 N N . ASP A 1 85 ? 11.932 -19.075 6.265 1.00 82.75 85 ASP A N 1
ATOM 717 C CA . ASP A 1 85 ? 11.774 -18.346 4.997 1.00 82.75 85 ASP A CA 1
ATOM 718 C C . ASP A 1 85 ? 13.027 -17.540 4.637 1.00 82.75 85 ASP A C 1
ATOM 720 O O . ASP A 1 85 ? 13.475 -17.532 3.485 1.00 82.75 85 ASP A O 1
ATOM 724 N N . ARG A 1 86 ? 13.649 -16.910 5.642 1.00 81.75 86 ARG A N 1
ATOM 725 C CA . ARG A 1 86 ? 14.903 -16.173 5.464 1.00 81.75 86 ARG A CA 1
ATOM 726 C C . ARG A 1 86 ? 16.024 -17.083 4.962 1.00 81.75 86 ARG A C 1
ATOM 728 O O . ARG A 1 86 ? 16.747 -16.703 4.043 1.00 81.75 86 ARG A O 1
ATOM 735 N N . SER A 1 87 ? 16.156 -18.278 5.538 1.00 87.38 87 SER A N 1
ATOM 736 C CA . SER A 1 87 ? 17.204 -19.232 5.158 1.00 87.38 87 SER A CA 1
ATOM 737 C C . SER A 1 87 ? 17.020 -19.769 3.734 1.00 87.38 87 SER A C 1
ATOM 739 O O . SER A 1 87 ? 17.992 -19.868 2.984 1.00 87.38 87 SER A O 1
ATOM 741 N N . VAL A 1 88 ? 15.774 -20.033 3.324 1.00 89.50 88 VAL A N 1
ATOM 742 C CA . VAL A 1 88 ? 15.442 -20.485 1.965 1.00 89.50 88 VAL A CA 1
ATOM 743 C C . VAL A 1 88 ? 15.764 -19.397 0.945 1.00 89.50 88 VAL A C 1
ATOM 745 O O . VAL A 1 88 ? 16.364 -19.687 -0.093 1.00 89.50 88 VAL A O 1
ATOM 748 N N . ARG A 1 89 ? 15.427 -18.135 1.246 1.00 89.75 89 ARG A N 1
ATOM 749 C CA . ARG A 1 89 ? 15.780 -17.005 0.380 1.00 89.75 89 ARG A CA 1
ATOM 750 C C . ARG A 1 89 ? 17.294 -16.861 0.238 1.00 89.75 89 ARG A C 1
ATOM 752 O O . ARG A 1 89 ? 17.783 -16.785 -0.884 1.00 89.75 89 ARG A O 1
ATOM 759 N N . GLU A 1 90 ? 18.025 -16.855 1.352 1.00 90.50 90 GLU A N 1
ATOM 760 C CA . GLU A 1 90 ? 19.487 -16.695 1.347 1.00 90.50 90 GLU A CA 1
ATOM 761 C C . GLU A 1 90 ? 20.191 -17.839 0.596 1.00 90.50 90 GLU A C 1
ATOM 763 O O . GLU A 1 90 ? 21.169 -17.610 -0.121 1.00 90.50 90 GLU A O 1
ATOM 768 N N . PHE A 1 91 ? 19.691 -19.073 0.719 1.00 93.94 91 PHE A N 1
ATOM 769 C CA . PHE A 1 91 ? 20.216 -20.214 -0.029 1.00 93.94 91 PHE A CA 1
ATOM 770 C C . PHE A 1 91 ? 20.001 -20.047 -1.536 1.00 93.94 91 PHE A C 1
ATOM 772 O O . PHE A 1 91 ? 20.946 -20.189 -2.315 1.00 93.94 91 PHE A O 1
ATOM 779 N N . ARG A 1 92 ? 18.781 -19.684 -1.942 1.00 93.50 92 ARG A N 1
ATOM 780 C CA . ARG A 1 92 ? 18.427 -19.483 -3.349 1.00 93.50 92 ARG A CA 1
ATOM 781 C C . ARG A 1 92 ? 19.213 -18.337 -3.985 1.00 93.50 92 ARG A C 1
ATOM 783 O O . ARG A 1 92 ? 19.720 -18.493 -5.090 1.00 93.50 92 ARG A O 1
ATOM 790 N N . GLU A 1 93 ? 19.373 -17.216 -3.282 1.00 94.19 93 GLU A N 1
ATOM 791 C CA . GLU A 1 93 ? 20.200 -16.099 -3.756 1.00 94.19 93 GLU A CA 1
ATOM 792 C C . GLU A 1 93 ? 21.643 -16.534 -4.006 1.00 94.19 93 GLU A C 1
ATOM 794 O O . GLU A 1 93 ? 22.215 -16.222 -5.051 1.00 94.19 93 GLU A O 1
ATOM 799 N N . ARG A 1 94 ? 22.238 -17.293 -3.078 1.00 94.06 94 ARG A N 1
ATOM 800 C CA . ARG A 1 94 ? 23.594 -17.818 -3.271 1.00 94.06 94 ARG A CA 1
ATOM 801 C C . ARG A 1 94 ? 23.669 -18.754 -4.464 1.00 94.06 94 ARG A C 1
ATOM 803 O O . ARG A 1 94 ? 24.614 -18.642 -5.238 1.00 94.06 94 ARG A O 1
ATOM 810 N N . GLU A 1 95 ? 22.701 -19.647 -4.629 1.00 93.69 95 GLU A N 1
ATOM 811 C CA . GLU A 1 95 ? 22.659 -20.555 -5.772 1.00 93.69 95 GLU A CA 1
ATOM 812 C C . GLU A 1 95 ? 22.591 -19.784 -7.098 1.00 93.69 95 GLU A C 1
ATOM 814 O O . GLU A 1 95 ? 23.376 -20.051 -8.007 1.00 93.69 95 GLU A O 1
ATOM 819 N N . GLU A 1 96 ? 21.740 -18.761 -7.189 1.00 94.50 96 GLU A N 1
ATOM 820 C CA . GLU A 1 96 ? 21.642 -17.898 -8.370 1.00 94.50 96 GLU A CA 1
ATOM 821 C C . GLU A 1 96 ? 22.949 -17.145 -8.649 1.00 94.50 96 GLU A C 1
ATOM 823 O O . GLU A 1 96 ? 23.365 -17.020 -9.804 1.00 94.50 96 GLU A O 1
ATOM 828 N N . VAL A 1 97 ? 23.630 -16.662 -7.607 1.00 92.88 97 VAL A N 1
ATOM 829 C CA . VAL A 1 97 ? 24.942 -16.012 -7.735 1.00 92.88 97 VAL A CA 1
ATOM 830 C C . VAL A 1 97 ? 25.993 -17.003 -8.232 1.00 92.88 97 VAL A C 1
ATOM 832 O O . VAL A 1 97 ? 26.724 -16.689 -9.172 1.0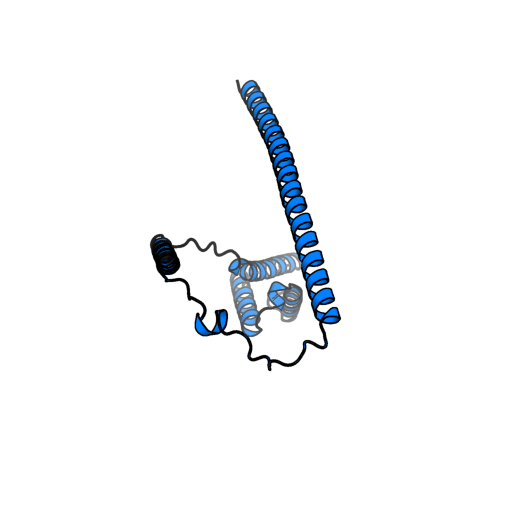0 92.88 97 VAL A O 1
ATOM 835 N N . TYR A 1 98 ? 26.042 -18.209 -7.666 1.00 94.50 98 TYR A N 1
ATOM 836 C CA . TYR A 1 98 ? 26.947 -19.262 -8.122 1.00 94.50 98 TYR A CA 1
ATOM 837 C C . TYR A 1 98 ? 26.686 -19.626 -9.580 1.00 94.50 98 TYR A C 1
ATOM 839 O O . TYR A 1 98 ? 27.631 -19.717 -10.364 1.00 94.50 98 TYR A O 1
ATOM 847 N N . GLN A 1 99 ? 25.422 -19.771 -9.979 1.00 92.25 99 GLN A N 1
ATOM 848 C CA . GLN A 1 99 ? 25.068 -20.025 -11.371 1.00 92.25 99 GLN A CA 1
ATOM 849 C C . GLN A 1 99 ? 25.511 -18.874 -12.279 1.00 92.25 99 GLN A C 1
ATOM 851 O O . GLN A 1 99 ? 26.104 -19.124 -13.323 1.00 92.25 99 GLN A O 1
ATOM 856 N N . LYS A 1 100 ? 25.322 -17.613 -11.874 1.00 89.31 100 LYS A N 1
ATOM 857 C CA . LYS A 1 100 ? 25.793 -16.450 -12.646 1.00 89.31 100 LYS A CA 1
ATOM 858 C C . LYS A 1 100 ? 27.317 -16.395 -12.777 1.00 89.31 100 LYS A C 1
ATOM 860 O O . LYS A 1 100 ? 27.806 -16.034 -13.839 1.00 89.31 100 LYS A O 1
ATOM 865 N N . MET A 1 101 ? 28.060 -16.755 -11.730 1.00 88.06 101 MET A N 1
ATOM 866 C CA . MET A 1 101 ? 29.530 -16.730 -11.737 1.00 88.06 101 MET A CA 1
ATOM 867 C C . MET A 1 101 ? 30.151 -17.904 -12.501 1.00 88.06 101 MET A C 1
ATOM 869 O O . MET A 1 101 ? 31.248 -17.779 -13.038 1.00 88.06 101 MET A O 1
ATOM 873 N N . THR A 1 102 ? 29.472 -19.050 -12.535 1.00 88.81 102 THR A N 1
ATOM 874 C CA . THR A 1 102 ? 29.984 -20.275 -13.169 1.00 88.81 102 THR A CA 1
ATOM 875 C C . THR A 1 102 ? 29.457 -20.487 -14.584 1.00 88.81 102 THR A C 1
ATOM 877 O O . THR A 1 102 ? 30.046 -21.261 -15.345 1.00 88.81 102 THR A O 1
ATOM 880 N N . LYS A 1 103 ? 28.378 -19.798 -14.975 1.00 86.94 103 LYS A N 1
ATOM 881 C CA . LYS A 1 103 ? 27.882 -19.838 -16.347 1.00 86.94 103 LYS A CA 1
ATOM 882 C C . LYS A 1 103 ? 28.926 -19.210 -17.269 1.00 86.94 103 LYS A C 1
ATOM 884 O O . LYS A 1 103 ? 29.336 -18.066 -17.089 1.00 86.94 103 LYS A O 1
ATOM 889 N N . LYS A 1 104 ? 29.355 -19.980 -18.272 1.00 83.75 104 LYS A N 1
ATOM 890 C CA . LYS A 1 104 ? 30.239 -19.471 -19.324 1.00 83.75 104 LYS A CA 1
ATOM 891 C C . LYS A 1 104 ? 29.543 -18.291 -20.015 1.00 83.75 104 LYS A C 1
ATOM 893 O O . LYS A 1 104 ? 28.343 -18.399 -20.275 1.00 83.75 104 LYS A O 1
ATOM 898 N N . PRO A 1 105 ? 30.259 -17.194 -20.312 1.00 78.75 105 PRO A N 1
ATOM 899 C CA . PRO A 1 105 ? 29.712 -16.124 -21.131 1.00 78.75 105 PRO A CA 1
ATOM 900 C C . PRO A 1 105 ? 29.191 -16.717 -22.437 1.00 78.75 105 PRO A C 1
ATOM 902 O O . PRO A 1 105 ? 29.868 -17.558 -23.034 1.00 78.75 105 PRO A O 1
ATOM 905 N N . ASP A 1 106 ? 28.008 -16.296 -22.873 1.00 78.62 106 ASP A N 1
ATOM 906 C CA . ASP A 1 106 ? 27.531 -16.656 -24.202 1.00 78.62 106 ASP A CA 1
ATOM 907 C C . ASP A 1 106 ? 28.439 -15.937 -25.207 1.00 78.62 106 ASP A C 1
ATOM 909 O O . ASP A 1 106 ? 28.379 -14.714 -25.360 1.00 78.62 106 ASP A O 1
ATOM 913 N N . LEU A 1 107 ? 29.362 -16.684 -25.825 1.00 76.88 107 LEU A N 1
ATOM 914 C CA . LEU A 1 107 ? 30.236 -16.122 -26.844 1.00 76.88 107 LEU A CA 1
ATOM 915 C C . LEU A 1 107 ? 29.396 -15.829 -28.093 1.00 76.88 107 LEU A C 1
ATOM 917 O O . LEU A 1 107 ? 28.639 -16.703 -28.531 1.00 76.88 107 LEU A O 1
ATOM 921 N N . PRO A 1 108 ? 29.528 -14.632 -28.690 1.00 77.94 108 PRO A N 1
ATOM 922 C CA . PRO A 1 108 ? 28.959 -14.376 -30.003 1.00 77.94 108 PRO A CA 1
ATOM 923 C C . PRO A 1 108 ? 29.543 -15.371 -31.009 1.00 77.94 108 PRO A C 1
ATOM 925 O O . PRO A 1 108 ? 30.707 -15.764 -30.908 1.00 77.94 108 PRO A O 1
ATOM 928 N N . ASP A 1 109 ? 28.721 -15.790 -31.971 1.00 79.44 109 ASP A N 1
ATOM 929 C CA . ASP A 1 109 ? 29.151 -16.697 -33.031 1.00 79.44 109 ASP A CA 1
ATOM 930 C C . ASP A 1 109 ? 30.347 -16.082 -33.769 1.00 79.44 109 ASP A C 1
ATOM 932 O O . ASP A 1 109 ? 30.218 -15.045 -34.426 1.00 79.44 109 ASP A O 1
ATOM 936 N N . ALA A 1 110 ? 31.517 -16.713 -33.629 1.00 75.00 110 ALA A N 1
ATOM 937 C CA . ALA A 1 110 ? 32.769 -16.225 -34.196 1.00 75.00 110 ALA A CA 1
ATOM 938 C C . ALA A 1 110 ? 32.638 -16.016 -35.708 1.00 75.00 110 ALA A C 1
ATOM 940 O O . ALA A 1 110 ? 33.178 -15.060 -36.255 1.00 75.00 110 ALA A O 1
ATOM 941 N N . LYS A 1 111 ? 31.844 -16.858 -36.372 1.00 78.44 111 LYS A N 1
ATOM 942 C CA . LYS A 1 111 ? 31.597 -16.744 -37.802 1.00 78.44 111 LYS A CA 1
ATOM 943 C C . LYS A 1 111 ? 30.931 -15.408 -38.154 1.00 78.44 111 LYS A C 1
ATOM 945 O O . LYS A 1 111 ? 31.401 -14.721 -39.044 1.00 78.44 111 LYS A O 1
ATOM 950 N N . LYS A 1 112 ? 29.949 -14.955 -37.372 1.00 77.75 112 LYS A N 1
ATOM 951 C CA . LYS A 1 112 ? 29.293 -13.653 -37.588 1.00 77.75 112 LYS A CA 1
ATOM 952 C C . LYS A 1 112 ? 30.162 -12.440 -37.255 1.00 77.75 112 LYS A C 1
ATOM 954 O O . LYS A 1 112 ? 29.904 -11.368 -37.787 1.00 77.75 112 LYS A O 1
ATOM 959 N N . MET A 1 113 ? 31.128 -12.570 -36.345 1.00 77.06 113 MET A N 1
ATOM 960 C CA . MET A 1 113 ? 32.000 -11.448 -35.960 1.00 77.06 113 MET A CA 1
ATOM 961 C C . MET A 1 113 ? 33.157 -11.214 -36.933 1.00 77.06 113 MET A C 1
ATOM 963 O O . MET A 1 113 ? 33.643 -10.090 -37.017 1.00 77.06 113 MET A O 1
ATOM 967 N N . PHE A 1 114 ? 33.604 -12.260 -37.628 1.00 80.31 114 PHE A N 1
ATOM 968 C CA . PHE A 1 114 ? 34.774 -12.204 -38.508 1.00 80.31 114 PHE A CA 1
ATOM 969 C C . PHE A 1 114 ? 34.443 -12.416 -39.988 1.00 80.31 114 PHE A C 1
ATOM 971 O O . PHE A 1 114 ? 35.340 -12.312 -40.820 1.00 80.31 114 PHE A O 1
ATOM 978 N N . GLU A 1 115 ? 33.187 -12.708 -40.335 1.00 81.31 115 GLU A N 1
ATOM 979 C CA . GLU A 1 115 ? 32.745 -12.650 -41.725 1.00 81.31 115 GLU A CA 1
ATOM 980 C C . GLU A 1 115 ? 32.739 -11.197 -42.192 1.00 81.31 115 GLU A C 1
ATOM 982 O O . GLU A 1 115 ? 31.949 -10.369 -41.732 1.00 81.31 115 GLU A O 1
ATOM 987 N N . GLU A 1 116 ? 33.643 -10.893 -43.121 1.00 71.94 116 GLU A N 1
ATOM 988 C CA . GLU A 1 116 ? 33.561 -9.662 -43.886 1.00 71.94 116 GLU A CA 1
ATOM 989 C C . GLU A 1 116 ? 32.215 -9.639 -44.626 1.00 71.94 116 GLU A C 1
ATOM 991 O O . GLU A 1 116 ? 31.799 -10.659 -45.191 1.00 71.94 116 GLU A O 1
ATOM 996 N N . PRO A 1 117 ? 31.491 -8.506 -44.608 1.00 74.25 117 PRO A N 1
ATOM 997 C CA . PRO A 1 117 ? 30.289 -8.382 -45.411 1.00 74.25 117 PRO A CA 1
ATOM 998 C C . PRO A 1 117 ? 30.665 -8.621 -46.874 1.00 74.25 117 PRO A C 1
ATOM 1000 O O . PRO A 1 117 ? 31.651 -8.068 -47.355 1.00 74.25 117 PRO A O 1
ATOM 1003 N N . VAL A 1 118 ? 29.879 -9.444 -47.571 1.00 67.81 118 VAL A N 1
ATOM 1004 C CA . VAL A 1 118 ? 30.040 -9.671 -49.010 1.00 67.81 118 VAL A CA 1
ATOM 1005 C C . VAL A 1 118 ? 29.703 -8.359 -49.713 1.00 67.81 118 VAL A C 1
ATOM 1007 O O . VAL A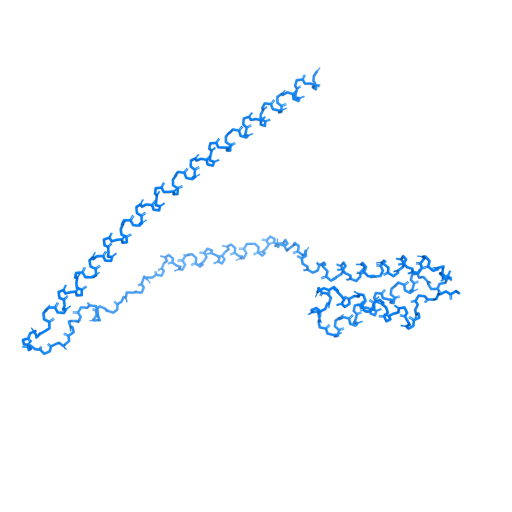 1 118 ? 28.536 -8.041 -49.937 1.00 67.81 118 VAL A O 1
ATOM 1010 N N . VAL A 1 119 ? 30.728 -7.556 -49.964 1.00 64.81 119 VAL A N 1
ATOM 1011 C CA . VAL A 1 119 ? 30.666 -6.374 -50.814 1.00 64.81 119 VAL A CA 1
ATOM 1012 C C . VAL A 1 119 ? 31.318 -6.801 -52.119 1.00 64.81 119 VAL A C 1
ATOM 1014 O O . VAL A 1 119 ? 32.439 -7.303 -52.095 1.00 64.81 119 VAL A O 1
ATOM 1017 N N . ASP A 1 120 ? 30.602 -6.672 -53.235 1.00 63.28 120 ASP A N 1
ATOM 1018 C CA . ASP A 1 120 ? 31.203 -6.855 -54.555 1.00 63.28 120 ASP A CA 1
ATOM 1019 C C . ASP A 1 120 ? 32.433 -5.932 -54.670 1.00 63.28 120 ASP A C 1
ATOM 1021 O O . ASP A 1 120 ? 32.386 -4.795 -54.192 1.00 63.28 120 ASP A O 1
ATOM 1025 N N . ASP A 1 121 ? 33.526 -6.414 -55.278 1.00 59.53 121 ASP A N 1
ATOM 1026 C CA . ASP A 1 121 ? 34.798 -5.691 -55.515 1.00 59.53 121 ASP A CA 1
ATOM 1027 C C . ASP A 1 121 ? 34.639 -4.508 -56.509 1.00 59.53 121 ASP A C 1
ATOM 1029 O O . ASP A 1 121 ? 35.504 -4.220 -57.340 1.00 59.53 121 ASP A O 1
ATOM 1033 N N . ASP A 1 122 ? 33.513 -3.806 -56.452 1.00 65.44 122 ASP A N 1
ATOM 1034 C CA . ASP A 1 122 ? 33.259 -2.589 -57.197 1.00 65.44 122 ASP A CA 1
ATOM 1035 C C . ASP A 1 122 ? 33.954 -1.393 -56.529 1.00 65.44 122 ASP A C 1
ATOM 1037 O O . ASP A 1 122 ? 34.122 -1.292 -55.310 1.00 65.44 122 ASP A O 1
ATOM 1041 N N . VAL A 1 123 ? 34.369 -0.439 -57.363 1.00 71.75 123 VAL A N 1
ATOM 1042 C CA . VAL A 1 123 ? 34.990 0.817 -56.930 1.00 71.75 123 VAL A CA 1
ATOM 1043 C C . VAL A 1 123 ? 34.060 1.528 -55.943 1.00 71.75 123 VAL A C 1
ATOM 1045 O O . VAL A 1 123 ? 32.912 1.815 -56.270 1.00 71.75 123 VAL A O 1
ATOM 1048 N N . ILE A 1 124 ? 34.555 1.857 -54.744 1.00 64.19 124 ILE A N 1
ATOM 1049 C CA . ILE A 1 124 ? 33.782 2.572 -53.716 1.00 64.19 124 ILE A CA 1
ATOM 1050 C C . ILE A 1 124 ? 33.346 3.941 -54.265 1.00 64.19 124 ILE A C 1
ATOM 1052 O O . ILE A 1 124 ? 34.122 4.897 -54.260 1.00 64.19 124 ILE A O 1
ATOM 1056 N N . THR A 1 125 ? 32.093 4.061 -54.701 1.00 74.38 125 THR A N 1
ATOM 1057 C CA . THR A 1 125 ? 31.536 5.312 -55.244 1.00 74.38 125 THR A CA 1
ATOM 1058 C C . THR A 1 125 ? 31.160 6.322 -54.159 1.00 74.38 125 THR A C 1
ATOM 1060 O O . THR A 1 125 ? 31.084 7.515 -54.433 1.00 74.38 125 THR A O 1
ATOM 1063 N N . ASN A 1 126 ? 30.969 5.869 -52.913 1.00 76.50 126 ASN A N 1
ATOM 1064 C CA . ASN A 1 126 ? 30.419 6.678 -51.814 1.00 76.50 126 ASN A CA 1
ATOM 1065 C C . ASN A 1 126 ? 31.477 7.026 -50.746 1.00 76.50 126 ASN A C 1
ATOM 1067 O O . ASN A 1 126 ? 31.183 7.072 -49.551 1.00 76.50 126 ASN A O 1
ATOM 1071 N N . MET A 1 127 ? 32.738 7.225 -51.148 1.00 78.44 127 MET A N 1
ATOM 1072 C CA . MET A 1 127 ? 33.844 7.474 -50.209 1.00 78.44 127 MET A CA 1
ATOM 1073 C C . MET A 1 127 ? 33.588 8.700 -49.316 1.00 78.44 127 MET A C 1
ATOM 1075 O O . MET A 1 127 ? 33.821 8.642 -48.109 1.00 78.44 127 MET A O 1
ATOM 1079 N N . GLU A 1 128 ? 33.071 9.786 -49.893 1.00 84.00 128 GLU A N 1
ATOM 1080 C CA . GLU A 1 128 ? 32.769 11.021 -49.160 1.00 84.00 128 GLU A CA 1
ATOM 1081 C C . GLU A 1 128 ? 31.698 10.810 -48.082 1.00 84.00 128 GLU A C 1
ATOM 1083 O O . GLU A 1 128 ? 31.862 11.268 -46.952 1.00 84.00 128 GLU A O 1
ATOM 1088 N N . GLU A 1 129 ? 30.646 10.048 -48.386 1.00 84.44 129 GLU A N 1
ATOM 1089 C CA . GLU A 1 129 ? 29.573 9.733 -47.436 1.00 84.44 129 GLU A CA 1
ATOM 1090 C C . GLU A 1 129 ? 30.101 8.914 -46.248 1.00 84.44 129 GLU A C 1
ATOM 1092 O O . GLU A 1 129 ? 29.810 9.218 -45.089 1.00 84.44 129 GLU A O 1
ATOM 1097 N N . ARG A 1 130 ? 30.961 7.920 -46.514 1.00 79.81 130 ARG A N 1
ATOM 1098 C CA . ARG A 1 130 ? 31.579 7.107 -45.453 1.00 79.81 130 ARG A CA 1
ATOM 1099 C C . ARG A 1 130 ? 32.540 7.923 -44.592 1.00 79.81 130 ARG A C 1
ATOM 1101 O O . ARG A 1 130 ? 32.559 7.748 -43.375 1.00 79.81 130 ARG A O 1
ATOM 1108 N N . LEU A 1 131 ? 33.320 8.823 -45.193 1.00 86.50 131 LEU A N 1
ATOM 1109 C CA . LEU A 1 131 ? 34.198 9.732 -44.448 1.00 86.50 131 LEU A CA 1
ATOM 1110 C C . LEU A 1 131 ? 33.391 10.642 -43.519 1.00 86.50 131 LEU A C 1
ATOM 1112 O O . LEU A 1 131 ? 33.764 10.805 -42.356 1.00 86.50 131 LEU A O 1
ATOM 1116 N N . LEU A 1 132 ? 32.263 11.169 -43.999 1.00 91.12 132 LEU A N 1
ATOM 1117 C CA . LEU A 1 132 ? 31.357 11.988 -43.200 1.00 91.12 132 LEU A CA 1
ATOM 1118 C C . LEU A 1 132 ? 30.773 11.194 -42.020 1.00 91.12 132 LEU A C 1
ATOM 1120 O O . LEU A 1 132 ? 30.769 11.678 -40.887 1.00 91.12 132 LEU A O 1
ATOM 1124 N N . GLN A 1 133 ? 30.343 9.951 -42.260 1.00 87.38 133 GLN A N 1
ATOM 1125 C CA . GLN A 1 133 ? 29.827 9.066 -41.215 1.00 87.38 133 GLN A CA 1
ATOM 1126 C C . GLN A 1 133 ? 30.885 8.790 -40.137 1.00 87.38 133 GLN A C 1
ATOM 1128 O O . GLN A 1 133 ? 30.600 8.917 -38.946 1.00 87.38 133 GLN A O 1
ATOM 1133 N N . TYR A 1 134 ? 32.125 8.490 -40.535 1.00 87.81 134 TYR A N 1
ATOM 1134 C CA . TYR A 1 134 ? 33.231 8.289 -39.595 1.00 87.81 134 TYR A CA 1
ATOM 1135 C C . TYR A 1 134 ? 33.571 9.554 -38.799 1.00 87.81 134 TYR A C 1
ATOM 1137 O O . TYR A 1 134 ? 33.854 9.465 -37.603 1.00 87.81 134 TYR A O 1
ATOM 1145 N N . GLN A 1 135 ? 33.540 10.731 -39.429 1.00 85.44 135 GLN A N 1
ATOM 1146 C CA . GLN A 1 135 ? 33.747 12.002 -38.730 1.00 85.44 135 GLN A CA 1
ATOM 1147 C C . GLN A 1 135 ? 32.634 12.275 -37.710 1.00 85.44 135 GLN A C 1
ATOM 1149 O O . GLN A 1 135 ? 32.935 12.671 -36.584 1.00 85.44 135 GLN A O 1
ATOM 1154 N N . SER A 1 136 ? 31.373 12.003 -38.063 1.00 89.12 136 SER A N 1
ATOM 1155 C CA . SER A 1 136 ? 30.236 12.138 -37.144 1.00 89.12 136 SER A CA 1
ATOM 1156 C C . SER A 1 136 ? 30.296 11.139 -35.989 1.00 89.12 136 SER A C 1
ATOM 1158 O O . SER A 1 136 ? 29.952 11.484 -34.864 1.00 89.12 136 SER A O 1
ATOM 1160 N N . GLN A 1 137 ? 30.731 9.902 -36.237 1.00 83.75 137 GLN A N 1
ATOM 1161 C CA . GLN A 1 137 ? 30.898 8.908 -35.176 1.00 83.75 137 GLN A CA 1
ATOM 1162 C C . GLN A 1 137 ? 31.980 9.365 -34.188 1.00 83.75 137 GLN A C 1
ATOM 1164 O O . GLN A 1 137 ? 31.752 9.390 -32.983 1.00 83.75 137 GLN A O 1
ATOM 1169 N N . ARG A 1 138 ? 33.124 9.840 -34.700 1.00 85.31 138 ARG A N 1
ATOM 1170 C CA . ARG A 1 138 ? 34.209 10.373 -33.864 1.00 85.31 138 ARG A CA 1
ATOM 1171 C C . ARG A 1 138 ? 33.788 11.591 -33.043 1.00 85.31 138 ARG A C 1
ATOM 1173 O O . ARG A 1 138 ? 34.203 11.693 -31.894 1.00 85.31 138 ARG A O 1
ATOM 1180 N N . SER A 1 139 ? 32.997 12.513 -33.593 1.00 83.69 139 SER A N 1
ATOM 1181 C CA . SER A 1 139 ? 32.533 13.684 -32.833 1.00 83.69 139 SER A CA 1
ATOM 1182 C C . SER A 1 139 ? 31.575 13.295 -31.698 1.00 83.69 139 SER A C 1
ATOM 1184 O O . SER A 1 139 ? 31.669 13.846 -30.598 1.00 83.69 139 SER A O 1
ATOM 1186 N N . LEU A 1 140 ? 30.715 12.296 -31.916 1.00 79.38 140 LEU A N 1
ATOM 1187 C CA . LEU A 1 140 ? 29.853 11.730 -30.874 1.00 79.38 140 LEU A CA 1
ATOM 1188 C C . LEU A 1 140 ? 30.671 11.026 -29.783 1.00 79.38 140 LEU A C 1
ATOM 1190 O O . LEU A 1 140 ? 30.448 11.266 -28.599 1.00 79.38 140 LEU A O 1
ATOM 1194 N N . ASP A 1 141 ? 31.657 10.217 -30.164 1.00 77.19 141 ASP A N 1
ATOM 1195 C CA . ASP A 1 141 ? 32.502 9.497 -29.207 1.00 77.19 141 ASP A CA 1
ATOM 1196 C C . ASP A 1 141 ? 33.332 10.461 -28.343 1.00 77.19 141 ASP A C 1
ATOM 1198 O O . ASP A 1 141 ? 33.411 10.292 -27.126 1.00 77.19 141 ASP A O 1
ATOM 1202 N N . ILE A 1 142 ? 33.895 11.517 -28.942 1.00 75.81 142 ILE A N 1
ATOM 1203 C CA . ILE A 1 142 ? 34.658 12.548 -28.219 1.00 75.81 142 ILE A CA 1
ATOM 1204 C C . ILE A 1 142 ? 33.761 13.308 -27.232 1.00 75.81 142 ILE A C 1
ATOM 1206 O O . ILE A 1 142 ? 34.135 13.469 -26.070 1.00 75.81 142 ILE A O 1
ATOM 1210 N N . SER A 1 143 ? 32.562 13.724 -27.651 1.00 69.31 143 SER A N 1
ATOM 1211 C CA . SER A 1 143 ? 31.637 14.449 -26.763 1.00 69.31 143 SER A CA 1
ATOM 1212 C C . SER A 1 143 ? 31.134 13.584 -25.598 1.00 69.31 143 SER A C 1
ATOM 1214 O O . SER A 1 143 ? 31.032 14.062 -24.467 1.00 69.31 143 SER A O 1
ATOM 1216 N N . ASN A 1 144 ? 30.908 12.285 -25.817 1.00 69.56 144 ASN A N 1
ATOM 1217 C CA . ASN A 1 144 ? 30.534 11.353 -24.750 1.00 69.56 144 ASN A CA 1
ATOM 1218 C C . ASN A 1 144 ? 31.637 11.168 -23.694 1.00 69.56 144 ASN A C 1
ATOM 1220 O O . ASN A 1 144 ? 31.327 11.013 -22.510 1.00 69.56 144 ASN A O 1
ATOM 1224 N N . ILE A 1 145 ? 32.914 11.210 -24.089 1.00 63.19 145 ILE A N 1
ATOM 1225 C CA . ILE A 1 145 ? 34.045 11.143 -23.151 1.00 63.19 145 ILE A CA 1
ATOM 1226 C C . ILE A 1 145 ? 34.086 12.396 -22.257 1.00 63.19 145 ILE A C 1
ATOM 1228 O O . ILE A 1 145 ? 34.302 12.276 -21.049 1.00 63.19 145 ILE A O 1
ATOM 1232 N N . GLU A 1 146 ? 33.820 13.585 -2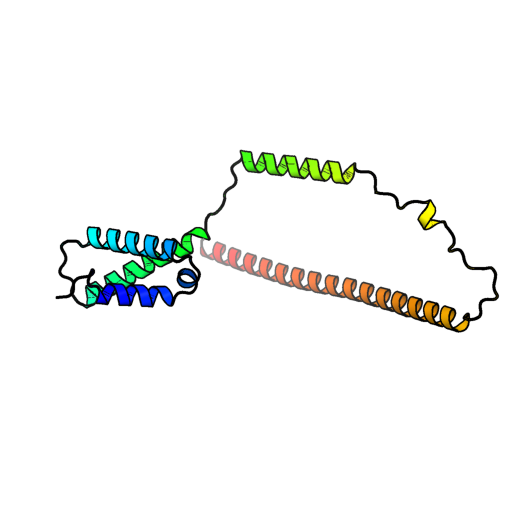2.806 1.00 59.00 146 GLU A N 1
ATOM 1233 C CA . GLU A 1 146 ? 33.778 14.841 -22.036 1.00 59.00 146 GLU A CA 1
ATOM 1234 C C . GLU A 1 146 ? 32.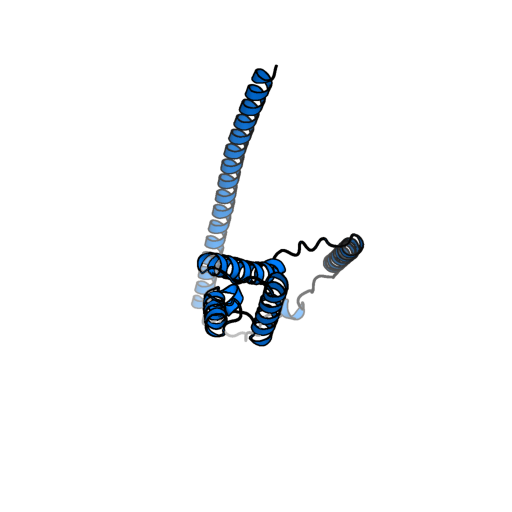637 14.864 -21.002 1.00 59.00 146 GLU A C 1
ATOM 1236 O O . GLU A 1 146 ? 32.821 15.315 -19.867 1.00 59.00 146 GLU A O 1
ATOM 1241 N N . ILE A 1 147 ? 31.464 14.326 -21.352 1.00 59.75 147 ILE A N 1
ATOM 1242 C CA . ILE A 1 147 ? 30.305 14.252 -20.448 1.00 59.75 147 ILE A CA 1
ATOM 1243 C C . ILE A 1 147 ? 30.595 13.334 -19.249 1.00 59.75 147 ILE A C 1
ATOM 1245 O O . ILE A 1 147 ? 30.292 13.695 -18.109 1.00 59.75 147 ILE A O 1
ATOM 1249 N N . GLN A 1 148 ? 31.230 12.181 -19.474 1.00 56.47 148 GLN A N 1
ATOM 1250 C CA . GLN A 1 148 ? 31.550 11.225 -18.404 1.00 56.47 148 GLN A CA 1
ATOM 1251 C C . GLN A 1 148 ? 32.587 11.771 -17.410 1.00 56.47 148 GLN A C 1
ATOM 1253 O O . GLN A 1 148 ? 32.470 11.542 -16.204 1.00 56.47 148 GLN A O 1
ATOM 1258 N N . GLN A 1 149 ? 33.573 12.541 -17.880 1.00 55.31 149 GLN A N 1
ATOM 1259 C CA . GLN A 1 149 ? 34.566 13.172 -17.002 1.00 55.31 149 GLN A CA 1
ATOM 1260 C C . GLN A 1 149 ? 33.949 14.262 -16.113 1.00 55.31 149 GLN A C 1
ATOM 1262 O O . GLN A 1 149 ? 34.301 14.378 -14.937 1.00 55.31 149 GLN A O 1
ATOM 1267 N N . ASN A 1 150 ? 32.989 15.027 -16.639 1.00 57.16 150 ASN A N 1
ATOM 1268 C CA . ASN A 1 150 ? 32.302 16.067 -15.874 1.00 57.16 150 ASN A CA 1
ATOM 1269 C C . ASN A 1 150 ? 31.339 15.498 -14.822 1.00 57.16 150 ASN A C 1
ATOM 1271 O O . ASN A 1 150 ? 31.307 16.005 -13.700 1.00 57.16 150 ASN A O 1
ATOM 1275 N N . GLN A 1 151 ? 30.614 14.420 -15.133 1.00 52.12 151 GLN A N 1
ATOM 1276 C CA . GLN A 1 151 ? 29.737 13.742 -14.167 1.00 52.12 151 GLN A CA 1
ATOM 1277 C C . GLN A 1 151 ? 30.533 13.155 -12.990 1.00 52.12 151 GLN A C 1
ATOM 1279 O O . GLN A 1 151 ? 30.192 13.391 -11.831 1.00 52.12 151 GLN A O 1
ATOM 1284 N N . HIS A 1 152 ? 31.671 12.507 -13.264 1.00 47.53 152 HIS A N 1
ATOM 1285 C CA . HIS A 1 152 ? 32.527 11.941 -12.217 1.00 47.53 152 HIS A CA 1
ATOM 1286 C C . HIS A 1 152 ? 33.129 13.003 -11.270 1.00 47.53 152 HIS A C 1
ATOM 1288 O O . HIS A 1 152 ? 33.433 12.706 -10.112 1.00 47.53 152 HIS A O 1
ATOM 1294 N N . ASN A 1 153 ? 33.289 14.247 -11.735 1.00 57.34 153 ASN A N 1
ATOM 1295 C CA . ASN A 1 153 ? 33.765 15.364 -10.915 1.00 57.34 153 ASN A CA 1
ATOM 1296 C C . ASN A 1 153 ? 32.643 16.028 -10.093 1.00 57.34 153 ASN A C 1
ATOM 1298 O O . ASN A 1 153 ? 32.898 16.475 -8.974 1.00 57.34 153 ASN A O 1
ATOM 1302 N N . GLN A 1 154 ? 31.405 16.064 -10.598 1.00 54.41 154 GLN A N 1
ATOM 1303 C CA . GLN A 1 154 ? 30.257 16.599 -9.853 1.00 54.41 154 GLN A CA 1
ATOM 1304 C C . GLN A 1 154 ? 29.850 15.693 -8.683 1.00 54.41 154 GLN A C 1
ATOM 1306 O O . GLN A 1 154 ? 29.640 16.194 -7.574 1.00 54.41 154 GLN A O 1
ATOM 1311 N N . ASP A 1 155 ? 29.852 14.372 -8.882 1.00 52.75 155 ASP A N 1
ATOM 1312 C CA . ASP A 1 155 ? 29.510 13.408 -7.828 1.00 52.75 155 ASP A CA 1
ATOM 1313 C C . ASP A 1 155 ? 30.520 13.416 -6.668 1.00 52.75 155 ASP A C 1
ATOM 1315 O O . ASP A 1 155 ? 30.151 13.227 -5.507 1.00 52.75 155 ASP A O 1
ATOM 1319 N N . LYS A 1 156 ? 31.804 13.688 -6.934 1.00 56.06 156 LYS A N 1
ATOM 1320 C CA . LYS A 1 156 ? 32.824 13.800 -5.874 1.00 56.06 156 LYS A CA 1
ATOM 1321 C C . LYS A 1 156 ? 32.627 15.035 -4.993 1.00 56.06 156 LYS A C 1
ATOM 1323 O O . LYS A 1 156 ? 32.759 14.928 -3.775 1.00 56.06 156 LYS A O 1
ATOM 1328 N N . ASN A 1 157 ? 32.267 16.178 -5.580 1.00 59.25 157 ASN A N 1
ATOM 1329 C CA . ASN A 1 157 ? 32.061 17.424 -4.834 1.00 59.25 157 ASN A CA 1
ATOM 1330 C C . ASN A 1 157 ? 30.793 17.392 -3.965 1.00 59.25 157 ASN A C 1
ATOM 1332 O O . ASN A 1 157 ? 30.812 17.875 -2.833 1.00 59.25 157 ASN A O 1
ATOM 1336 N N . GLN A 1 158 ? 29.702 16.795 -4.456 1.00 59.50 158 GLN A N 1
ATOM 1337 C CA . GLN A 1 158 ? 28.465 16.672 -3.672 1.00 59.50 158 GLN A CA 1
ATOM 1338 C C . GLN A 1 158 ? 28.642 15.745 -2.462 1.00 59.50 158 GLN A C 1
ATOM 1340 O O . GLN A 1 158 ? 28.217 16.081 -1.356 1.00 59.50 158 GLN A O 1
ATOM 1345 N N . ASN A 1 159 ? 29.341 14.621 -2.644 1.00 65.00 159 ASN A N 1
ATOM 1346 C CA . ASN A 1 159 ? 29.626 13.695 -1.549 1.00 65.00 159 ASN A CA 1
ATOM 1347 C C . ASN A 1 159 ? 30.544 14.313 -0.479 1.00 65.00 159 ASN A C 1
ATOM 1349 O O . ASN A 1 159 ? 30.322 14.090 0.708 1.00 65.00 159 ASN A O 1
ATOM 1353 N N . GLN A 1 160 ? 31.531 15.133 -0.861 1.00 68.38 160 GLN A N 1
ATOM 1354 C CA . GLN A 1 160 ? 32.384 15.837 0.108 1.00 68.38 160 GLN A CA 1
ATOM 1355 C C . GLN A 1 160 ? 31.606 16.874 0.932 1.00 68.38 160 GLN A C 1
ATOM 1357 O O . GLN A 1 160 ? 31.732 16.890 2.156 1.00 68.38 160 GLN A O 1
ATOM 1362 N N . SER A 1 161 ? 30.745 17.673 0.294 1.00 71.38 161 SER A N 1
ATOM 1363 C CA . SER A 1 161 ? 29.929 18.677 0.993 1.00 71.38 161 SER A CA 1
ATOM 1364 C C . SER A 1 161 ? 28.946 18.050 1.990 1.00 71.38 161 SER A C 1
ATOM 1366 O O . SER A 1 161 ? 28.769 18.573 3.090 1.00 71.38 161 SER A O 1
ATOM 1368 N N . MET A 1 162 ? 28.337 16.913 1.641 1.00 70.94 162 MET A N 1
ATOM 1369 C CA . MET A 1 162 ? 27.394 16.215 2.520 1.00 70.94 162 MET A CA 1
ATOM 1370 C C . MET A 1 162 ? 28.089 15.590 3.741 1.00 70.94 162 MET A C 1
ATOM 1372 O O . MET A 1 162 ? 27.547 15.616 4.848 1.00 70.94 162 MET A O 1
ATOM 1376 N N . VAL A 1 163 ? 29.305 15.061 3.562 1.00 80.12 163 VAL A N 1
ATOM 1377 C CA . VAL A 1 163 ? 30.119 14.511 4.659 1.00 80.12 163 VAL A CA 1
ATOM 1378 C C . VAL A 1 163 ? 30.551 15.609 5.635 1.00 80.12 163 VAL A C 1
ATOM 1380 O O . VAL A 1 163 ? 30.507 15.399 6.848 1.00 80.12 163 VAL A O 1
ATOM 1383 N N . GLU A 1 164 ? 30.907 16.790 5.133 1.00 80.12 164 GLU A N 1
ATOM 1384 C CA . GLU A 1 164 ? 31.311 17.934 5.958 1.00 80.12 164 GLU A CA 1
ATOM 1385 C C . GLU A 1 164 ? 30.138 18.498 6.781 1.00 80.12 164 GLU A C 1
ATOM 1387 O O . GLU A 1 164 ? 30.276 18.767 7.978 1.00 80.12 164 GLU A O 1
ATOM 1392 N N . GLU A 1 165 ? 28.940 18.581 6.190 1.00 85.12 165 GLU A N 1
ATOM 1393 C CA . GLU A 1 165 ? 27.727 18.992 6.907 1.00 85.12 165 GLU A CA 1
ATOM 1394 C C . GLU A 1 165 ? 27.320 17.973 7.988 1.00 85.12 165 GLU A C 1
ATOM 1396 O O . GLU A 1 165 ? 26.892 18.346 9.086 1.00 85.12 165 GLU A O 1
ATOM 1401 N N . MET A 1 166 ? 27.488 16.678 7.708 1.00 86.31 166 MET A N 1
ATOM 1402 C CA . MET A 1 166 ? 27.207 15.605 8.661 1.00 86.31 166 MET A CA 1
ATOM 1403 C C . MET A 1 166 ? 28.181 15.614 9.847 1.00 86.31 166 MET A C 1
ATOM 1405 O O . MET A 1 166 ? 27.729 15.495 10.986 1.00 86.31 166 MET A O 1
ATOM 1409 N N . MET A 1 167 ? 29.484 15.823 9.620 1.00 85.44 167 MET A N 1
ATOM 1410 C CA . MET A 1 167 ? 30.457 15.971 10.715 1.00 85.44 167 MET A CA 1
ATOM 1411 C C . MET A 1 167 ? 30.102 17.138 11.634 1.00 85.44 167 MET A C 1
ATOM 1413 O O . MET A 1 167 ? 30.151 17.000 12.856 1.00 85.44 167 MET A O 1
ATOM 1417 N N . LYS A 1 168 ? 29.682 18.269 11.061 1.00 90.81 168 LYS A N 1
ATOM 1418 C CA . LYS A 1 168 ? 29.288 19.442 11.845 1.00 90.81 168 LYS A CA 1
ATOM 1419 C C . LYS A 1 168 ? 28.077 19.156 12.739 1.00 90.81 168 LYS A C 1
ATOM 1421 O O . LYS A 1 168 ? 28.073 19.552 13.902 1.00 90.81 168 LYS A O 1
ATOM 1426 N N . LYS A 1 169 ? 27.080 18.423 12.226 1.00 92.75 169 LYS A N 1
ATOM 1427 C CA . LYS A 1 169 ? 25.904 17.995 13.008 1.00 92.75 169 LYS A CA 1
ATOM 1428 C C . LYS A 1 169 ? 26.267 17.015 14.123 1.00 92.75 169 LYS A C 1
ATOM 1430 O O . LYS A 1 169 ? 25.714 17.120 15.213 1.00 92.75 169 LYS A O 1
ATOM 1435 N N . ILE A 1 170 ? 27.191 16.086 13.875 1.00 92.12 170 ILE A N 1
ATOM 1436 C CA . ILE A 1 170 ? 27.677 15.152 14.904 1.00 92.12 170 ILE A CA 1
ATOM 1437 C C . ILE A 1 170 ? 28.353 15.928 16.037 1.00 92.12 170 ILE A C 1
ATOM 1439 O O . ILE A 1 170 ? 28.005 15.737 17.198 1.00 92.12 170 ILE A O 1
ATOM 1443 N N . GLN A 1 171 ? 29.231 16.872 15.700 1.00 89.69 171 GLN A N 1
ATOM 1444 C CA . GLN A 1 171 ? 29.929 17.690 16.689 1.00 89.69 171 GLN A CA 1
ATOM 1445 C C . GLN A 1 171 ? 28.966 18.554 17.525 1.00 89.69 171 GLN A C 1
ATOM 1447 O O . GLN A 1 171 ? 29.151 18.713 18.731 1.00 89.69 171 GLN A O 1
ATOM 1452 N N . GLU A 1 172 ? 27.911 19.096 16.910 1.00 92.62 172 GLU A N 1
ATOM 1453 C CA . GLU A 1 172 ? 26.866 19.845 17.620 1.00 92.62 172 GLU A CA 1
ATOM 1454 C C . GLU A 1 172 ? 26.073 18.952 18.590 1.00 92.62 172 GLU A C 1
ATOM 1456 O O . GLU A 1 172 ? 25.791 19.347 19.726 1.00 92.62 172 GLU A O 1
ATOM 1461 N N . LEU A 1 173 ? 25.743 17.726 18.172 1.00 91.94 173 LEU A N 1
ATOM 1462 C CA . LEU A 1 173 ? 25.067 16.751 19.028 1.00 91.94 173 LEU A CA 1
ATOM 1463 C C . LEU A 1 173 ? 25.941 16.345 20.218 1.00 91.94 173 LEU A C 1
ATOM 1465 O O . LEU A 1 173 ? 25.442 16.317 21.340 1.00 91.94 173 LEU A O 1
ATOM 1469 N N . GLU A 1 174 ? 27.233 16.101 20.003 1.00 89.44 174 GLU A N 1
ATOM 1470 C CA . GLU A 1 174 ? 28.190 15.785 21.070 1.00 89.44 174 GLU A CA 1
ATOM 1471 C C . GLU A 1 174 ? 28.278 16.911 22.110 1.00 89.44 174 GLU A C 1
ATOM 1473 O O . GLU A 1 174 ? 28.212 16.652 23.312 1.00 89.44 174 GLU A O 1
ATOM 1478 N N . GLN A 1 175 ? 28.335 18.172 21.667 1.00 89.56 175 GLN A N 1
ATOM 1479 C CA . GLN A 1 175 ? 28.334 19.330 22.570 1.00 89.56 175 GLN A CA 1
ATOM 1480 C C . GLN A 1 175 ? 27.040 19.428 23.383 1.00 89.56 175 GLN A C 1
ATOM 1482 O O . GLN A 1 175 ? 27.071 19.744 24.574 1.00 89.56 175 GLN A O 1
ATOM 1487 N N . ARG A 1 176 ? 25.894 19.141 22.758 1.00 89.56 176 ARG A N 1
ATOM 1488 C CA . ARG A 1 176 ? 24.594 19.173 23.433 1.00 89.56 176 ARG A CA 1
ATOM 1489 C C . ARG A 1 176 ? 24.450 18.051 24.457 1.00 89.56 176 ARG A C 1
ATOM 1491 O O . ARG A 1 176 ? 23.890 18.297 25.523 1.00 89.56 176 ARG A O 1
ATOM 1498 N N . VAL A 1 177 ? 24.953 16.852 24.160 1.00 88.56 177 VAL A N 1
ATOM 1499 C CA . VAL A 1 177 ? 24.983 15.740 25.123 1.00 88.56 177 VAL A CA 1
ATOM 1500 C C . VAL A 1 177 ? 25.892 16.087 26.300 1.00 88.56 177 VAL A C 1
ATOM 1502 O O . VAL A 1 177 ? 25.436 16.011 27.436 1.00 88.56 177 VAL A O 1
ATOM 1505 N N . ALA A 1 178 ? 27.106 16.587 26.050 1.00 89.25 178 ALA A N 1
ATOM 1506 C CA . ALA A 1 178 ? 28.025 16.998 27.114 1.00 89.25 178 ALA A CA 1
ATOM 1507 C C . ALA A 1 178 ? 27.416 18.075 28.034 1.00 89.25 178 ALA A C 1
ATOM 1509 O O . ALA A 1 178 ? 27.513 17.982 29.256 1.00 89.25 178 ALA A O 1
ATOM 1510 N N . ALA A 1 179 ? 26.724 19.070 27.468 1.00 83.88 179 ALA A N 1
ATOM 1511 C CA . ALA A 1 179 ? 26.042 20.103 28.250 1.00 83.88 179 ALA A CA 1
ATOM 1512 C C . ALA A 1 179 ? 24.883 19.548 29.102 1.00 83.88 179 ALA A C 1
ATOM 1514 O O . ALA A 1 179 ? 24.601 20.056 30.190 1.00 83.88 179 ALA A O 1
ATOM 1515 N N . LEU A 1 180 ? 24.190 18.512 28.623 1.00 82.06 180 LEU A N 1
ATOM 1516 C CA . LEU A 1 180 ? 23.146 17.837 29.394 1.00 82.06 180 LEU A CA 1
ATOM 1517 C C . LEU A 1 180 ? 23.746 17.003 30.530 1.00 82.06 180 LEU A C 1
ATOM 1519 O O . LEU A 1 180 ? 23.225 17.050 31.640 1.00 82.06 180 LEU A O 1
ATOM 1523 N N . GLU A 1 181 ? 24.866 16.322 30.294 1.00 78.19 181 GLU A N 1
ATOM 1524 C CA . GLU A 1 181 ? 25.586 15.555 31.318 1.00 78.19 181 GLU A CA 1
ATOM 1525 C C . GLU A 1 181 ? 26.135 16.449 32.439 1.00 78.19 181 GLU A C 1
ATOM 1527 O O . GLU A 1 181 ? 26.071 16.076 33.608 1.00 78.19 181 GLU A O 1
ATOM 1532 N N . THR A 1 182 ? 26.592 17.668 32.125 1.00 77.06 182 THR A N 1
ATOM 1533 C CA . THR A 1 182 ? 27.037 18.632 33.150 1.00 77.06 182 THR A CA 1
ATOM 1534 C C . THR A 1 182 ? 25.908 19.209 34.001 1.00 77.06 182 THR A C 1
ATOM 1536 O O . THR A 1 182 ? 26.171 19.663 35.105 1.00 77.06 182 THR A O 1
ATOM 1539 N N . ASN A 1 183 ? 24.667 19.212 33.505 1.00 71.06 183 ASN A N 1
ATOM 1540 C CA . ASN A 1 183 ? 23.501 19.718 34.243 1.00 71.06 183 ASN A CA 1
ATOM 1541 C C . ASN A 1 183 ? 22.794 18.629 35.074 1.00 71.06 183 ASN A C 1
ATOM 1543 O O . ASN A 1 183 ? 21.854 18.934 35.805 1.00 71.06 183 ASN A O 1
ATOM 1547 N N . LEU A 1 184 ? 23.198 17.364 34.917 1.00 56.12 184 LEU A N 1
ATOM 1548 C CA . LEU A 1 184 ? 22.632 16.195 35.600 1.00 56.12 184 LEU A CA 1
ATOM 1549 C C . LEU A 1 184 ? 23.491 15.697 36.779 1.00 56.12 184 LEU A C 1
ATOM 1551 O O . LEU A 1 184 ? 23.048 14.792 37.487 1.00 56.12 184 LEU A O 1
ATOM 1555 N N . ASN A 1 185 ? 24.666 16.298 37.004 1.00 48.28 185 ASN A N 1
ATOM 1556 C CA . ASN A 1 185 ? 25.497 16.147 38.208 1.00 48.28 185 ASN A CA 1
ATOM 1557 C C . ASN A 1 185 ? 25.387 17.387 39.102 1.00 48.28 185 ASN A C 1
ATOM 1559 O O . ASN A 1 185 ? 25.526 17.222 40.334 1.00 48.28 185 ASN A O 1
#

Organism: NCBI:txid1070528

pLDDT: mean 78.09, std 11.77, range [47.53, 94.5]